Protein AF-A0AA35IEX8-F1 (afdb_monomer)

Solvent-accessible surface area (backbone atoms only — not comparable to full-atom values): 16992 Å² total; per-residue (Å²): 136,80,81,76,77,58,36,58,82,38,77,43,76,57,52,57,81,63,33,24,30,29,32,32,14,52,15,16,41,59,94,74,60,67,64,60,53,51,48,59,30,48,81,67,50,29,41,69,48,80,34,73,24,38,76,29,67,49,85,67,21,5,34,57,68,69,48,23,44,48,44,51,51,50,45,40,70,36,86,79,40,55,31,38,38,26,34,38,40,63,56,54,33,68,77,39,56,93,74,55,63,42,66,60,42,48,78,35,61,45,41,42,29,21,40,50,39,38,26,35,51,46,27,24,42,23,26,67,26,8,37,52,48,32,42,20,73,21,45,50,72,28,73,71,51,67,54,63,85,59,59,62,63,52,51,52,33,50,47,48,56,72,60,54,69,55,60,79,86,79,67,55,83,96,57,70,82,45,65,69,62,88,73,83,58,87,75,87,85,80,82,69,33,66,69,49,54,65,72,18,61,94,47,79,30,30,79,53,58,40,58,62,72,80,74,78,79,65,89,70,75,83,78,77,81,88,72,85,87,78,84,87,82,76,92,78,88,84,89,85,82,84,89,88,89,78,90,83,78,92,87,78,91,87,87,83,66,52,45,74,77,68,61,58,82,56,78,64,51,48,80,94,78,80,94,72,83,89,70,84,79,83

Structure (mmCIF, N/CA/C/O backbone):
data_AF-A0AA35IEX8-F1
#
_entry.id   AF-A0AA35IEX8-F1
#
loop_
_atom_site.group_PDB
_atom_site.id
_atom_site.type_symbol
_atom_site.label_atom_id
_atom_site.label_alt_id
_atom_site.label_comp_id
_atom_site.label_asym_id
_atom_site.label_entity_id
_atom_site.label_seq_id
_atom_site.pdbx_PDB_ins_code
_atom_site.Cartn_x
_atom_site.Cartn_y
_atom_site.Cartn_z
_atom_site.occupancy
_atom_site.B_iso_or_equiv
_atom_site.auth_seq_id
_atom_site.auth_comp_id
_atom_site.auth_asym_id
_atom_site.auth_atom_id
_atom_site.pdbx_PDB_model_num
ATOM 1 N N . MET A 1 1 ? -36.229 7.802 -2.967 1.00 33.97 1 MET A N 1
ATOM 2 C CA . MET A 1 1 ? -35.263 8.181 -1.917 1.00 33.97 1 MET A CA 1
ATOM 3 C C . MET A 1 1 ? -34.461 6.931 -1.628 1.00 33.97 1 MET A C 1
ATOM 5 O O . MET A 1 1 ? -34.964 6.059 -0.938 1.00 33.97 1 MET A O 1
ATOM 9 N N . ASN A 1 2 ? -33.298 6.780 -2.259 1.00 29.80 2 ASN A N 1
ATOM 10 C CA . ASN A 1 2 ? -32.431 5.642 -1.978 1.00 29.80 2 ASN A CA 1
ATOM 11 C C . ASN A 1 2 ? -31.579 6.036 -0.777 1.00 29.80 2 ASN A C 1
ATOM 13 O O . ASN A 1 2 ? -30.820 7.001 -0.857 1.00 29.80 2 ASN A O 1
ATOM 17 N N . CYS A 1 3 ? -31.765 5.343 0.343 1.00 32.34 3 CYS A N 1
ATOM 18 C CA . CYS A 1 3 ? -30.817 5.375 1.443 1.00 32.34 3 CYS A CA 1
ATOM 19 C C . CYS A 1 3 ? -29.487 4.876 0.879 1.00 32.34 3 CYS A C 1
ATOM 21 O O . CYS A 1 3 ? -29.357 3.694 0.574 1.00 32.34 3 CYS A O 1
ATOM 23 N N . VAL A 1 4 ? -28.547 5.792 0.644 1.00 43.97 4 VAL A N 1
ATOM 24 C CA . VAL A 1 4 ? -27.166 5.431 0.329 1.00 43.97 4 VAL A CA 1
ATOM 25 C C . VAL A 1 4 ? -26.652 4.720 1.570 1.00 43.97 4 VAL A C 1
ATOM 27 O O . VAL A 1 4 ? -26.551 5.324 2.638 1.00 43.97 4 VAL A O 1
ATOM 30 N N . GLU A 1 5 ? -26.458 3.414 1.446 1.00 44.53 5 GLU A N 1
ATOM 31 C CA . GLU A 1 5 ? -25.900 2.572 2.490 1.00 44.53 5 GLU A CA 1
ATOM 32 C C . GLU A 1 5 ? -24.549 3.173 2.888 1.00 44.53 5 GLU A C 1
ATOM 34 O O . GLU A 1 5 ? -23.647 3.335 2.063 1.00 44.53 5 GLU A O 1
ATOM 39 N N . THR A 1 6 ? -24.440 3.637 4.132 1.00 53.31 6 THR A N 1
ATOM 40 C CA . THR A 1 6 ? -23.197 4.215 4.628 1.00 53.31 6 THR A CA 1
ATOM 41 C C . THR A 1 6 ? -22.161 3.100 4.668 1.00 53.31 6 THR A C 1
ATOM 43 O O . THR A 1 6 ? -22.339 2.118 5.389 1.00 53.31 6 THR A O 1
ATOM 46 N N . ALA A 1 7 ? -21.091 3.227 3.876 1.00 63.66 7 ALA A N 1
ATOM 47 C CA . ALA A 1 7 ? -20.010 2.247 3.886 1.00 63.66 7 ALA A CA 1
ATOM 48 C C . ALA A 1 7 ? -19.525 2.061 5.334 1.00 63.66 7 ALA A C 1
ATOM 50 O O . ALA A 1 7 ? -19.186 3.037 5.999 1.00 63.66 7 ALA A O 1
ATOM 51 N N . GLN A 1 8 ? -19.550 0.831 5.843 1.00 79.69 8 GLN A N 1
ATOM 52 C CA . GLN A 1 8 ? -19.007 0.502 7.160 1.00 79.69 8 GLN A CA 1
ATOM 53 C C . GLN A 1 8 ? -17.508 0.205 7.029 1.00 79.69 8 GLN A C 1
ATOM 55 O O . GLN A 1 8 ? -17.090 -0.314 5.990 1.00 79.69 8 GLN A O 1
ATOM 60 N N . PRO A 1 9 ? -16.686 0.506 8.053 1.00 88.56 9 PRO A N 1
ATOM 61 C CA . PRO A 1 9 ? -15.292 0.084 8.066 1.00 88.56 9 PRO A CA 1
ATOM 62 C C . PRO A 1 9 ? -15.166 -1.432 7.851 1.00 88.56 9 PRO A C 1
ATOM 64 O O . PRO A 1 9 ? -15.804 -2.217 8.551 1.00 88.56 9 PRO A O 1
ATOM 67 N N . SER A 1 10 ? -14.331 -1.837 6.898 1.00 91.69 10 SER A N 1
ATOM 68 C CA . SER A 1 10 ? -14.074 -3.232 6.542 1.00 91.69 10 SER A CA 1
ATOM 69 C C . SER A 1 10 ? -12.579 -3.511 6.624 1.00 91.69 10 SER A C 1
ATOM 71 O O . SER A 1 10 ? -11.782 -2.871 5.935 1.00 91.69 10 SER A O 1
ATOM 73 N N . LEU A 1 11 ? -12.190 -4.448 7.485 1.00 92.25 11 LEU A N 1
ATOM 74 C CA . LEU A 1 11 ? -10.815 -4.930 7.578 1.00 92.25 11 LEU A CA 1
ATOM 75 C C . LEU A 1 11 ? -10.636 -6.093 6.585 1.00 92.25 11 LEU A C 1
ATOM 77 O O . LEU A 1 11 ? -11.445 -7.024 6.619 1.00 92.25 11 LEU A O 1
ATOM 81 N N . PRO A 1 12 ? -9.612 -6.077 5.712 1.00 94.38 12 PRO A N 1
ATOM 82 C CA . PRO A 1 12 ? -9.354 -7.203 4.824 1.00 94.38 12 PRO A CA 1
ATOM 83 C C . PRO A 1 12 ? -8.956 -8.459 5.613 1.00 94.38 12 PRO A C 1
ATOM 85 O O . PRO A 1 12 ? -8.482 -8.379 6.748 1.00 94.38 12 PRO A O 1
ATOM 88 N N . ALA A 1 13 ? -9.141 -9.627 4.996 1.00 94.12 13 ALA A N 1
ATOM 89 C CA . ALA A 1 13 ? -8.745 -10.899 5.590 1.00 94.12 13 ALA A CA 1
ATOM 90 C C . ALA A 1 13 ? -7.226 -10.968 5.832 1.00 94.12 13 ALA A C 1
ATOM 92 O O . ALA A 1 13 ? -6.437 -10.371 5.096 1.00 94.12 13 ALA A O 1
ATOM 93 N N . ALA A 1 14 ? -6.829 -11.732 6.852 1.00 96.19 14 ALA A N 1
ATOM 94 C CA . ALA A 1 14 ? -5.425 -12.036 7.105 1.00 96.19 14 ALA A CA 1
ATOM 95 C C . ALA A 1 14 ? -4.810 -12.801 5.923 1.00 96.19 14 ALA A C 1
ATOM 97 O O . ALA A 1 14 ? -5.469 -13.642 5.305 1.00 96.19 14 ALA A O 1
ATOM 98 N N . LEU A 1 15 ? -3.542 -12.522 5.625 1.00 96.75 15 LEU A N 1
ATOM 99 C CA . LEU A 1 15 ? -2.860 -13.126 4.487 1.00 96.75 15 LEU A CA 1
ATOM 100 C C . LEU A 1 15 ? -2.650 -14.637 4.665 1.00 96.75 15 LEU A C 1
ATOM 102 O O . LEU A 1 15 ? -2.214 -15.077 5.732 1.00 96.75 15 LEU A O 1
ATOM 106 N N . PRO A 1 16 ? -2.887 -15.444 3.613 1.00 96.31 16 PRO A N 1
ATOM 107 C CA . PRO A 1 16 ? -2.500 -16.847 3.618 1.00 96.31 16 PRO A CA 1
ATOM 108 C C . PRO A 1 16 ? -0.972 -17.003 3.561 1.00 96.31 16 PRO A C 1
ATOM 110 O O . PRO A 1 16 ? -0.251 -16.139 3.062 1.00 96.31 16 PRO A O 1
ATOM 113 N N . ALA A 1 17 ? -0.466 -18.156 4.005 1.00 92.88 17 ALA A N 1
ATOM 114 C CA . ALA A 1 17 ? 0.974 -18.437 4.062 1.00 92.88 17 ALA A CA 1
ATOM 115 C C . ALA A 1 17 ? 1.695 -18.358 2.698 1.00 92.88 17 ALA A C 1
ATOM 117 O O . ALA A 1 17 ? 2.899 -18.146 2.660 1.00 92.88 17 ALA A O 1
ATOM 118 N N . ASN A 1 18 ? 0.969 -18.521 1.587 1.00 96.00 18 ASN A N 1
ATOM 119 C CA . ASN A 1 18 ? 1.477 -18.441 0.213 1.00 96.00 18 ASN A CA 1
ATOM 120 C C . ASN A 1 18 ? 0.891 -17.253 -0.577 1.00 96.00 18 ASN A C 1
ATOM 122 O O . ASN A 1 18 ? 0.734 -17.338 -1.806 1.00 96.00 18 ASN A O 1
ATOM 126 N N . ALA A 1 19 ? 0.548 -16.174 0.138 1.00 98.25 19 ALA A N 1
ATOM 127 C CA . ALA A 1 19 ? -0.055 -14.967 -0.412 1.00 98.25 19 ALA A CA 1
ATOM 128 C C . ALA A 1 19 ? 0.675 -14.443 -1.655 1.00 98.25 19 ALA A C 1
ATOM 130 O O . ALA A 1 19 ? 1.906 -14.473 -1.760 1.00 98.25 19 ALA A O 1
ATOM 131 N N . CYS A 1 20 ? -0.107 -13.946 -2.604 1.00 98.62 20 CYS A N 1
ATOM 132 C CA . CYS A 1 20 ? 0.357 -13.314 -3.820 1.00 98.62 20 CYS A CA 1
ATOM 133 C C . CYS A 1 20 ? 0.196 -11.795 -3.724 1.00 98.62 20 CYS A C 1
ATOM 135 O O . CYS A 1 20 ? -0.913 -11.272 -3.608 1.00 98.62 20 CYS A O 1
ATOM 137 N N . PHE A 1 21 ? 1.314 -11.081 -3.817 1.00 98.75 21 PHE A N 1
ATOM 138 C CA . PHE A 1 21 ? 1.349 -9.625 -3.758 1.00 98.75 21 PHE A CA 1
ATOM 139 C C . PHE A 1 21 ? 1.357 -9.011 -5.159 1.00 98.75 21 PHE A C 1
ATOM 141 O O . PHE A 1 21 ? 2.226 -9.311 -5.978 1.00 98.75 21 PHE A O 1
ATOM 148 N N . ALA A 1 22 ? 0.443 -8.087 -5.426 1.00 98.81 22 ALA A N 1
ATOM 149 C CA . ALA A 1 22 ? 0.548 -7.179 -6.557 1.00 98.81 22 ALA A CA 1
ATOM 150 C C . ALA A 1 22 ? 1.551 -6.067 -6.236 1.00 98.81 22 ALA A C 1
ATOM 152 O O . ALA A 1 22 ? 1.420 -5.382 -5.223 1.00 98.81 22 ALA A O 1
ATOM 153 N N . ILE A 1 23 ? 2.531 -5.863 -7.114 1.00 98.62 23 ILE A N 1
ATOM 154 C CA . ILE A 1 23 ? 3.464 -4.738 -7.046 1.00 98.62 23 ILE A CA 1
ATOM 155 C C . ILE A 1 23 ? 3.000 -3.678 -8.031 1.00 98.62 23 ILE A C 1
ATOM 157 O O . ILE A 1 23 ? 3.116 -3.861 -9.244 1.00 98.62 23 ILE A O 1
ATOM 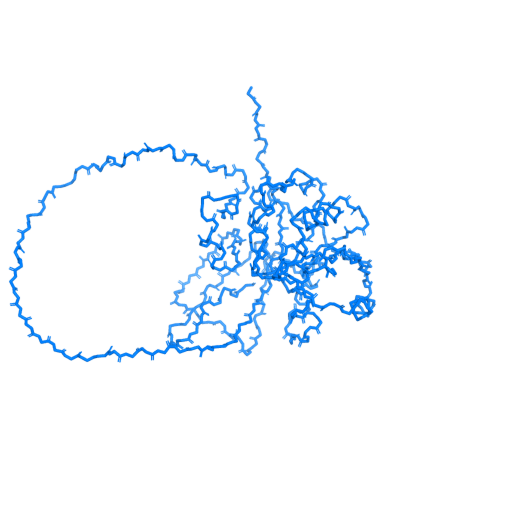161 N N . VAL A 1 24 ? 2.495 -2.571 -7.494 1.00 98.62 24 VAL A N 1
ATOM 162 C CA . VAL A 1 24 ? 1.944 -1.446 -8.261 1.00 98.62 24 VAL A CA 1
ATOM 163 C C . VAL A 1 24 ? 2.728 -0.169 -7.982 1.00 98.62 24 VAL A C 1
ATOM 165 O O . VAL A 1 24 ? 3.363 -0.026 -6.936 1.00 98.62 24 VAL A O 1
ATOM 168 N N . ALA A 1 25 ? 2.676 0.798 -8.894 1.00 98.12 25 ALA A N 1
ATOM 169 C CA . ALA A 1 25 ? 3.349 2.084 -8.726 1.00 98.12 25 ALA A CA 1
ATOM 170 C C . ALA A 1 25 ? 2.388 3.251 -8.987 1.00 98.12 25 ALA A C 1
ATOM 172 O O . ALA A 1 25 ? 2.463 3.908 -10.021 1.00 98.12 25 ALA A O 1
ATOM 173 N N . PRO A 1 26 ? 1.482 3.564 -8.049 1.00 97.81 26 PRO A N 1
ATOM 174 C CA . PRO A 1 26 ? 0.478 4.598 -8.268 1.00 97.81 26 PRO A CA 1
ATOM 175 C C . PRO A 1 26 ? 1.040 6.022 -8.160 1.00 97.81 26 PRO A C 1
ATOM 177 O O . PRO A 1 26 ? 0.310 6.976 -8.400 1.00 97.81 26 PRO A O 1
ATOM 180 N N . ALA A 1 27 ? 2.316 6.187 -7.809 1.00 97.19 27 ALA A N 1
ATOM 181 C CA . ALA A 1 27 ? 2.972 7.476 -7.627 1.00 97.19 27 ALA A CA 1
ATOM 182 C C . ALA A 1 27 ? 4.220 7.591 -8.519 1.00 97.19 27 ALA A C 1
ATOM 184 O O . ALA A 1 27 ? 4.118 7.661 -9.747 1.00 97.19 27 ALA A O 1
ATOM 185 N N . GLY A 1 28 ? 5.409 7.640 -7.910 1.00 95.06 28 GLY A N 1
ATOM 186 C CA . GLY A 1 28 ? 6.644 7.931 -8.622 1.00 95.06 28 GLY A CA 1
ATOM 187 C C . GLY A 1 28 ? 7.370 6.703 -9.178 1.00 95.06 28 GLY A C 1
ATOM 188 O O . GLY A 1 28 ? 7.343 5.630 -8.580 1.00 95.06 28 GLY A O 1
ATOM 189 N N . ALA A 1 29 ? 8.100 6.898 -10.278 1.00 94.88 29 ALA A N 1
ATOM 190 C CA . ALA A 1 29 ? 8.891 5.852 -10.934 1.00 94.88 29 ALA A CA 1
ATOM 191 C C . ALA A 1 29 ? 10.150 5.481 -10.153 1.00 94.88 29 ALA A C 1
ATOM 193 O O . ALA A 1 29 ? 10.847 6.353 -9.629 1.00 94.88 29 ALA A O 1
ATOM 194 N N . ALA A 1 30 ? 10.515 4.204 -10.158 1.00 92.25 30 ALA A N 1
ATOM 195 C CA . ALA A 1 30 ? 11.789 3.770 -9.620 1.00 92.25 30 ALA A CA 1
ATOM 196 C C . ALA A 1 30 ? 12.339 2.573 -10.393 1.00 92.25 30 ALA A C 1
ATOM 198 O O . ALA A 1 30 ? 11.588 1.802 -10.979 1.00 92.25 30 ALA A O 1
ATOM 199 N N . ARG A 1 31 ? 13.666 2.412 -10.388 1.00 90.19 31 ARG A N 1
ATOM 200 C CA . ARG A 1 31 ? 14.296 1.248 -11.008 1.00 90.19 31 ARG A CA 1
ATOM 201 C C . ARG A 1 31 ? 14.024 0.015 -10.151 1.00 90.19 31 ARG A C 1
ATOM 203 O O . ARG A 1 31 ? 14.356 0.015 -8.968 1.00 90.19 31 ARG A O 1
ATOM 210 N N . LEU A 1 32 ? 13.473 -1.021 -10.771 1.00 91.06 32 LEU A N 1
ATOM 211 C CA . LEU A 1 32 ? 13.278 -2.332 -10.166 1.00 91.06 32 LEU A CA 1
ATOM 212 C C . LEU A 1 32 ? 14.127 -3.379 -10.879 1.00 91.06 32 LEU A C 1
ATOM 214 O O . LEU A 1 32 ? 14.202 -3.420 -12.105 1.00 91.06 32 LEU A O 1
ATOM 218 N N . ASP A 1 33 ? 14.744 -4.238 -10.080 1.00 94.19 33 ASP A N 1
ATOM 219 C CA . ASP A 1 33 ? 15.309 -5.506 -10.522 1.00 94.19 33 ASP A CA 1
ATOM 220 C C . ASP A 1 33 ? 14.261 -6.585 -10.234 1.00 94.19 33 ASP A C 1
ATOM 222 O O . ASP A 1 33 ? 14.047 -6.972 -9.084 1.00 94.19 33 ASP A O 1
ATOM 226 N N . THR A 1 34 ? 13.558 -7.024 -11.275 1.00 95.25 34 THR A N 1
ATOM 227 C CA . THR A 1 34 ? 12.418 -7.945 -11.149 1.00 95.25 34 THR A CA 1
ATOM 228 C C . THR A 1 34 ? 12.826 -9.311 -10.600 1.00 95.25 34 THR A C 1
ATOM 230 O O . THR A 1 34 ? 12.020 -9.961 -9.930 1.00 95.25 34 THR A O 1
ATOM 233 N N . HIS A 1 35 ? 14.078 -9.728 -10.819 1.00 95.31 35 HIS A N 1
ATOM 234 C CA . HIS A 1 35 ? 14.613 -10.955 -10.244 1.00 95.31 35 HIS A CA 1
ATOM 235 C C . HIS A 1 35 ? 14.760 -10.806 -8.729 1.00 95.31 35 HIS A C 1
ATOM 237 O O . HIS A 1 35 ? 14.280 -11.653 -7.981 1.00 95.31 35 HIS A O 1
ATOM 243 N N . LYS A 1 36 ? 15.356 -9.702 -8.256 1.00 95.00 36 LYS A N 1
ATOM 244 C CA . LYS A 1 36 ? 15.473 -9.431 -6.810 1.00 95.00 36 LYS A CA 1
ATOM 245 C C . LYS A 1 36 ? 14.119 -9.303 -6.126 1.00 95.00 36 LYS A C 1
ATOM 247 O O . LYS A 1 36 ? 13.961 -9.812 -5.023 1.00 95.00 36 LYS A O 1
ATOM 252 N N . VAL A 1 37 ? 13.153 -8.654 -6.780 1.00 96.38 37 VAL A N 1
ATOM 253 C CA . VAL A 1 37 ? 11.773 -8.573 -6.279 1.00 96.38 37 VAL A CA 1
ATOM 254 C C . VAL A 1 37 ? 11.215 -9.981 -6.094 1.00 96.38 37 VAL A C 1
ATOM 256 O O . VAL A 1 37 ? 10.817 -10.337 -4.992 1.00 96.38 37 VAL A O 1
ATOM 259 N N . SER A 1 38 ? 11.243 -10.797 -7.151 1.00 96.56 38 SER A N 1
ATOM 260 C CA . SER A 1 38 ? 10.688 -12.154 -7.117 1.00 96.56 38 SER A CA 1
ATOM 261 C C . SER A 1 38 ? 11.361 -13.016 -6.047 1.00 96.56 38 SER A C 1
ATOM 263 O O . SER A 1 38 ? 10.672 -13.679 -5.275 1.00 96.56 38 SER A O 1
ATOM 265 N N . GLN A 1 39 ? 12.693 -12.954 -5.950 1.00 96.75 39 GLN A N 1
ATOM 266 C CA . GLN A 1 39 ? 13.455 -13.700 -4.951 1.00 96.75 39 GLN A CA 1
ATOM 267 C C . GLN A 1 39 ? 13.079 -13.292 -3.522 1.00 96.75 39 GLN A C 1
ATOM 269 O O . GLN A 1 39 ? 12.850 -14.160 -2.689 1.00 96.75 39 GLN A O 1
ATOM 274 N N . TRP A 1 40 ? 12.928 -11.990 -3.247 1.00 95.31 40 TRP A N 1
ATOM 275 C CA . TRP A 1 40 ? 12.575 -11.493 -1.913 1.00 95.31 40 TRP A CA 1
ATOM 276 C C . TRP A 1 40 ? 11.252 -12.078 -1.394 1.00 95.31 40 TRP A C 1
ATOM 278 O O . TRP A 1 40 ? 11.161 -12.425 -0.213 1.00 95.31 40 TRP A O 1
ATOM 288 N N . PHE A 1 41 ? 10.247 -12.210 -2.270 1.00 97.19 41 PHE A N 1
ATOM 289 C CA . PHE A 1 41 ? 8.963 -12.832 -1.928 1.00 97.19 41 PHE A CA 1
ATOM 290 C C . PHE A 1 41 ? 9.093 -14.348 -1.755 1.00 97.19 41 PHE A C 1
ATOM 292 O O . PHE A 1 41 ? 8.587 -14.883 -0.770 1.00 97.19 41 PHE A O 1
ATOM 299 N N . VAL A 1 42 ? 9.812 -15.025 -2.659 1.00 97.56 42 VAL A N 1
ATOM 300 C CA . VAL A 1 42 ? 10.041 -16.479 -2.589 1.00 97.56 42 VAL A CA 1
ATOM 301 C C . VAL A 1 42 ? 10.753 -16.874 -1.296 1.00 97.56 42 VAL A C 1
ATOM 303 O O . VAL A 1 42 ? 10.320 -17.815 -0.634 1.00 97.56 42 VAL A O 1
ATOM 306 N N . ASP A 1 43 ? 11.773 -16.118 -0.882 1.00 95.75 43 ASP A N 1
ATOM 307 C CA . ASP A 1 43 ? 12.526 -16.351 0.361 1.00 95.75 43 ASP A CA 1
ATOM 308 C C . ASP A 1 43 ? 11.643 -16.287 1.620 1.00 95.75 43 ASP A C 1
ATOM 310 O O . ASP A 1 43 ? 12.021 -16.782 2.680 1.00 95.75 43 ASP A O 1
ATOM 314 N N . ARG A 1 44 ? 10.454 -15.685 1.506 1.00 94.69 44 ARG A N 1
ATOM 315 C CA . ARG A 1 44 ? 9.466 -15.522 2.582 1.00 94.69 44 ARG A CA 1
ATOM 316 C C . ARG A 1 44 ? 8.233 -16.409 2.410 1.00 94.69 44 ARG A C 1
ATOM 318 O O . ARG A 1 44 ? 7.288 -16.276 3.178 1.00 94.69 44 ARG A O 1
ATOM 325 N N . GLY A 1 45 ? 8.228 -17.303 1.420 1.00 97.19 45 GLY A N 1
ATOM 326 C CA . GLY A 1 45 ? 7.098 -18.192 1.128 1.00 97.19 45 GLY A CA 1
ATOM 327 C C . GLY A 1 45 ? 5.956 -17.540 0.342 1.00 97.19 45 GLY A C 1
ATOM 328 O O . GLY A 1 45 ? 4.927 -18.174 0.122 1.00 97.19 45 GLY A O 1
ATOM 329 N N . TYR A 1 46 ? 6.136 -16.306 -0.128 1.00 98.00 46 TYR A N 1
ATOM 330 C CA . TYR A 1 46 ? 5.133 -15.555 -0.875 1.00 98.00 46 TYR A CA 1
ATOM 331 C C . TYR A 1 46 ? 5.385 -15.588 -2.383 1.00 98.00 46 TYR A C 1
ATOM 333 O O . TYR A 1 46 ? 6.449 -15.962 -2.876 1.00 98.00 46 TYR A O 1
ATOM 341 N N . ARG A 1 47 ? 4.382 -15.141 -3.137 1.00 98.25 47 ARG A N 1
ATOM 342 C CA . ARG A 1 47 ? 4.476 -14.883 -4.577 1.00 98.25 47 ARG A CA 1
ATOM 343 C C . ARG A 1 47 ? 4.266 -13.401 -4.837 1.00 98.25 47 ARG A C 1
ATOM 345 O O . ARG A 1 47 ? 3.666 -12.699 -4.027 1.00 98.25 47 ARG A O 1
ATOM 352 N N . CYS A 1 48 ? 4.703 -12.927 -5.995 1.00 98.25 48 CYS A N 1
ATOM 353 C CA . CYS A 1 48 ? 4.372 -11.582 -6.436 1.00 98.25 48 CYS A CA 1
ATOM 354 C C . CYS A 1 48 ? 4.043 -11.524 -7.923 1.00 98.25 48 CYS A C 1
ATOM 356 O O . CYS A 1 48 ? 4.566 -12.302 -8.724 1.00 98.25 48 CYS A O 1
ATOM 358 N N . ARG A 1 49 ? 3.229 -10.538 -8.293 1.00 98.69 49 ARG A N 1
ATOM 359 C CA . ARG A 1 49 ? 3.002 -10.116 -9.670 1.00 98.69 49 ARG A CA 1
ATOM 360 C C . ARG A 1 49 ? 3.358 -8.647 -9.810 1.00 98.69 49 ARG A C 1
ATOM 362 O O . ARG A 1 49 ? 2.802 -7.805 -9.113 1.00 98.69 49 ARG A O 1
ATOM 369 N N . ILE A 1 50 ? 4.269 -8.343 -10.727 1.00 98.50 50 ILE A N 1
ATOM 370 C CA . ILE A 1 50 ? 4.686 -6.971 -11.014 1.00 98.50 50 ILE A CA 1
ATOM 371 C C . ILE A 1 50 ? 3.804 -6.422 -12.130 1.00 98.50 50 ILE A C 1
ATOM 373 O O . ILE A 1 50 ? 3.754 -7.005 -13.212 1.00 98.50 50 ILE A O 1
ATOM 377 N N . TYR A 1 51 ? 3.106 -5.325 -11.853 1.00 98.31 51 TYR A N 1
ATOM 378 C CA . TYR A 1 51 ? 2.217 -4.688 -12.818 1.00 98.31 51 TYR A CA 1
ATOM 379 C C . TYR A 1 51 ? 2.983 -3.732 -13.751 1.00 98.31 51 TYR A C 1
ATOM 381 O O . TYR A 1 51 ? 4.033 -3.209 -13.358 1.00 98.31 51 TYR A O 1
ATOM 389 N N . PRO A 1 52 ? 2.504 -3.504 -14.991 1.00 97.19 52 PRO A N 1
ATOM 390 C CA . PRO A 1 52 ? 3.260 -2.785 -16.018 1.00 97.19 52 PRO A CA 1
ATOM 391 C C . PRO A 1 52 ? 3.758 -1.395 -15.608 1.00 97.19 52 PRO A C 1
ATOM 393 O O . PRO A 1 52 ? 4.906 -1.054 -15.896 1.00 97.19 52 PRO A O 1
ATOM 396 N N . GLY A 1 53 ? 2.943 -0.597 -14.916 1.00 95.75 53 GLY A N 1
ATOM 397 C CA . GLY A 1 53 ? 3.301 0.748 -14.463 1.00 95.75 53 GLY A CA 1
ATOM 398 C C . GLY A 1 53 ? 4.485 0.761 -13.496 1.00 95.75 53 GLY A C 1
ATOM 399 O O . GLY A 1 53 ? 5.290 1.690 -13.526 1.00 95.75 53 GLY A O 1
ATOM 400 N N . ALA A 1 54 ? 4.693 -0.309 -12.718 1.00 96.88 54 ALA A N 1
ATOM 401 C CA . ALA A 1 54 ? 5.858 -0.438 -11.837 1.00 96.88 54 ALA A CA 1
ATOM 402 C C . ALA A 1 54 ? 7.200 -0.505 -12.589 1.00 96.88 54 ALA A C 1
ATOM 404 O O . ALA A 1 54 ? 8.251 -0.290 -11.989 1.00 96.88 54 ALA A O 1
ATOM 405 N N . LEU A 1 55 ? 7.179 -0.767 -13.899 1.00 96.81 55 LEU A N 1
ATOM 406 C CA . LEU A 1 55 ? 8.364 -0.813 -14.759 1.00 96.81 55 LEU A CA 1
ATOM 407 C C . LEU A 1 55 ? 8.484 0.408 -15.684 1.00 96.81 55 LEU A C 1
ATOM 409 O O . LEU A 1 55 ? 9.434 0.496 -16.463 1.00 96.81 55 LEU A O 1
ATOM 413 N N . GLN A 1 56 ? 7.540 1.350 -15.615 1.00 96.38 56 GLN A N 1
ATOM 414 C CA . GLN A 1 56 ? 7.507 2.536 -16.468 1.00 96.38 56 GLN A CA 1
ATOM 415 C C . GLN A 1 56 ? 8.069 3.778 -15.771 1.00 96.38 56 GLN A C 1
ATOM 417 O O . GLN A 1 56 ? 8.124 3.887 -14.545 1.00 96.38 56 GLN A O 1
ATOM 422 N N . ALA A 1 57 ? 8.455 4.760 -16.585 1.00 96.06 57 ALA A N 1
ATOM 423 C CA . ALA A 1 57 ? 8.838 6.086 -16.126 1.00 96.06 57 ALA A CA 1
ATOM 424 C C . ALA A 1 57 ? 8.380 7.156 -17.125 1.00 96.06 57 ALA A C 1
ATOM 426 O O . ALA A 1 57 ? 8.660 7.067 -18.318 1.00 96.06 57 ALA A O 1
ATOM 427 N N . GLN A 1 58 ? 7.711 8.192 -16.620 1.00 94.44 58 GLN A N 1
ATOM 428 C CA . GLN A 1 58 ? 7.332 9.394 -17.355 1.00 94.44 58 GLN A CA 1
ATOM 429 C C . GLN A 1 58 ? 7.627 10.616 -16.477 1.00 94.44 58 GLN A C 1
ATOM 431 O O . GLN A 1 58 ? 6.826 11.024 -15.634 1.00 94.44 58 GLN A O 1
ATOM 436 N N . GLY A 1 59 ? 8.825 11.182 -16.637 1.00 94.31 59 GLY A N 1
ATOM 437 C CA . GLY A 1 59 ? 9.341 12.177 -15.699 1.00 94.31 59 GLY A CA 1
ATOM 438 C C . GLY A 1 59 ? 9.475 11.573 -14.299 1.00 94.31 59 GLY A C 1
ATOM 439 O O . GLY A 1 59 ? 10.129 10.547 -14.127 1.00 94.31 59 GLY A O 1
ATOM 440 N N . TYR A 1 60 ? 8.842 12.190 -13.300 1.00 93.19 60 TYR A N 1
ATOM 441 C CA . TYR A 1 60 ? 8.825 11.659 -11.934 1.00 93.19 60 TYR A CA 1
ATOM 442 C C . TYR A 1 60 ? 7.747 10.582 -11.701 1.00 93.19 60 TYR A C 1
ATOM 444 O O . TYR A 1 60 ? 7.813 9.904 -10.676 1.00 93.19 60 TYR A O 1
ATOM 452 N N . LEU A 1 61 ? 6.781 10.405 -12.616 1.00 97.12 61 LEU A N 1
ATOM 453 C CA . LEU A 1 61 ? 5.660 9.457 -12.501 1.00 97.12 61 LEU A CA 1
ATOM 454 C C . LEU A 1 61 ? 6.036 8.060 -13.000 1.00 97.12 61 LEU A C 1
ATOM 456 O O . LEU A 1 61 ? 6.782 7.933 -13.971 1.00 97.12 61 LEU A O 1
ATOM 460 N N . ALA A 1 62 ? 5.461 7.019 -12.395 1.00 96.19 62 ALA A N 1
ATOM 461 C CA . ALA A 1 62 ? 5.581 5.624 -12.838 1.00 96.19 62 ALA A CA 1
ATOM 462 C C . ALA A 1 62 ? 4.670 5.309 -14.042 1.00 96.19 62 ALA A C 1
ATOM 464 O O . ALA A 1 62 ? 3.808 4.435 -13.996 1.00 96.19 62 ALA A O 1
ATOM 465 N N . GLY A 1 63 ? 4.829 6.090 -15.111 1.00 96.38 63 GLY A N 1
ATOM 466 C CA . GLY A 1 63 ? 4.004 6.016 -16.313 1.00 96.38 63 GLY A CA 1
ATOM 467 C C . GLY A 1 63 ? 2.728 6.874 -16.264 1.00 96.38 63 GLY A C 1
ATOM 468 O O . GLY A 1 63 ? 2.487 7.605 -15.291 1.00 96.38 63 GLY A O 1
ATOM 469 N N . PRO A 1 64 ? 1.918 6.818 -17.337 1.00 97.56 64 PRO A N 1
ATOM 470 C CA . PRO A 1 64 ? 0.702 7.611 -17.475 1.00 97.56 64 PRO A CA 1
ATOM 471 C C . PRO A 1 64 ? -0.337 7.297 -16.395 1.00 97.56 64 PRO A C 1
ATOM 473 O O . PRO A 1 64 ? -0.426 6.171 -15.908 1.00 97.56 64 PRO A O 1
ATOM 476 N N . ASP A 1 65 ? -1.182 8.279 -16.075 1.00 98.12 65 ASP A N 1
ATOM 477 C CA . ASP A 1 65 ? -2.262 8.155 -15.083 1.00 98.12 65 ASP A CA 1
ATOM 478 C C . ASP A 1 65 ? -3.171 6.953 -15.384 1.00 98.12 65 ASP A C 1
ATOM 480 O O . ASP A 1 65 ? -3.474 6.183 -14.478 1.00 98.12 65 ASP A O 1
ATOM 484 N N . GLN A 1 66 ? -3.506 6.734 -16.663 1.00 98.12 66 GLN A N 1
ATOM 485 C CA . GLN A 1 66 ? -4.335 5.607 -17.098 1.00 98.12 66 GLN A CA 1
ATOM 486 C C . GLN A 1 66 ? -3.711 4.248 -16.764 1.00 98.12 66 GLN A C 1
ATOM 488 O O . GLN A 1 66 ? -4.416 3.359 -16.304 1.00 98.12 66 GLN A O 1
ATOM 493 N N . GLN A 1 67 ? -2.400 4.081 -16.967 1.00 98.50 67 GLN A N 1
ATOM 494 C CA . GLN A 1 67 ? -1.728 2.816 -16.659 1.00 98.50 67 GLN A CA 1
ATOM 495 C C . GLN A 1 67 ? -1.686 2.578 -15.150 1.00 98.50 67 GLN A C 1
ATOM 497 O O . GLN A 1 67 ? -2.000 1.489 -14.689 1.00 98.50 67 GLN A O 1
ATOM 502 N N . ARG A 1 68 ? -1.327 3.605 -14.370 1.00 98.50 68 ARG A N 1
ATOM 503 C CA . ARG A 1 68 ? -1.253 3.508 -12.904 1.00 98.50 68 ARG A CA 1
ATOM 504 C C . ARG A 1 68 ? -2.616 3.212 -12.277 1.00 98.50 68 ARG A C 1
ATOM 506 O O . ARG A 1 68 ? -2.687 2.474 -11.298 1.00 98.50 68 ARG A O 1
ATOM 513 N N . LEU A 1 69 ? -3.681 3.786 -12.837 1.00 98.69 69 LEU A N 1
ATOM 514 C CA . LEU A 1 69 ? -5.057 3.504 -12.446 1.00 98.69 69 LEU A CA 1
ATOM 515 C C . LEU A 1 69 ? -5.462 2.072 -12.812 1.00 98.69 69 LEU A C 1
ATOM 517 O O . LEU A 1 69 ? -5.966 1.356 -11.951 1.00 98.69 69 LEU A O 1
ATOM 521 N N . GLN A 1 70 ? -5.192 1.650 -14.052 1.00 98.81 70 GLN A N 1
ATOM 522 C CA . GLN A 1 70 ? -5.499 0.299 -14.519 1.00 98.81 70 GLN A CA 1
ATOM 523 C C . GLN A 1 70 ? -4.802 -0.757 -13.658 1.00 98.81 70 GLN A C 1
ATOM 525 O O . GLN A 1 70 ? -5.446 -1.699 -13.218 1.00 98.81 70 GLN A O 1
ATOM 530 N N . ASP A 1 71 ? -3.522 -0.560 -13.335 1.00 98.75 71 ASP A N 1
ATOM 531 C CA . ASP A 1 71 ? -2.766 -1.466 -12.467 1.00 98.75 71 ASP A CA 1
ATOM 532 C C . ASP A 1 71 ? -3.414 -1.620 -11.083 1.00 98.75 71 ASP A C 1
ATOM 534 O O . ASP A 1 71 ? -3.457 -2.722 -10.538 1.00 98.75 71 ASP A O 1
ATOM 538 N N . LEU A 1 72 ? -3.917 -0.523 -10.500 1.00 98.75 72 LEU A N 1
ATOM 539 C CA . LEU A 1 72 ? -4.643 -0.573 -9.230 1.00 98.75 72 LEU A CA 1
ATOM 540 C C . LEU A 1 72 ? -5.959 -1.341 -9.375 1.00 98.75 72 LEU A C 1
ATOM 542 O O . LEU A 1 72 ? -6.238 -2.215 -8.557 1.00 98.75 72 LEU A O 1
ATOM 546 N N . HIS A 1 73 ? -6.762 -1.025 -10.393 1.00 98.88 73 HIS A N 1
ATOM 547 C CA . HIS A 1 73 ? -8.048 -1.686 -10.630 1.00 98.88 73 HIS A CA 1
ATOM 548 C C . HIS A 1 73 ? -7.882 -3.177 -10.892 1.00 98.88 73 HIS A C 1
ATOM 550 O O . HIS A 1 73 ? -8.554 -3.971 -10.241 1.00 98.88 73 HIS A O 1
ATOM 556 N N . ASP A 1 74 ? -6.941 -3.564 -11.748 1.00 98.88 74 ASP A N 1
ATOM 557 C CA . ASP A 1 74 ? -6.643 -4.964 -12.044 1.00 98.88 74 ASP A CA 1
ATOM 558 C C . ASP A 1 74 ? -6.162 -5.705 -10.791 1.00 98.88 74 ASP A C 1
ATOM 560 O O . ASP A 1 74 ? -6.599 -6.824 -10.523 1.00 98.88 74 ASP A O 1
ATOM 564 N N . ALA A 1 75 ? -5.314 -5.075 -9.970 1.00 98.81 75 ALA A N 1
ATOM 565 C CA . ALA A 1 75 ? -4.842 -5.674 -8.725 1.00 98.81 75 ALA A CA 1
ATOM 566 C C . ALA A 1 75 ? -5.969 -5.884 -7.698 1.00 98.81 75 ALA A C 1
ATOM 568 O O . ALA A 1 75 ? -5.983 -6.906 -7.004 1.00 98.81 75 ALA A O 1
ATOM 569 N N . PHE A 1 76 ? -6.925 -4.955 -7.599 1.00 98.75 76 PHE A N 1
ATOM 570 C CA . PHE A 1 76 ? -8.118 -5.143 -6.771 1.00 98.75 76 PHE A CA 1
ATOM 571 C C . PHE A 1 76 ? -9.050 -6.211 -7.358 1.00 98.75 76 PHE A C 1
ATOM 573 O O . PHE A 1 76 ? -9.477 -7.093 -6.618 1.00 98.75 76 PHE A O 1
ATOM 580 N N . ALA A 1 77 ? -9.306 -6.186 -8.665 1.00 98.69 77 ALA A N 1
ATOM 581 C CA . ALA A 1 77 ? -10.230 -7.094 -9.343 1.00 98.69 77 ALA A CA 1
ATOM 582 C C . ALA A 1 77 ? -9.742 -8.551 -9.402 1.00 98.69 77 ALA A C 1
ATOM 584 O O . ALA A 1 77 ? -10.560 -9.465 -9.467 1.00 98.69 77 ALA A O 1
ATOM 585 N N . ASP A 1 78 ? -8.427 -8.788 -9.401 1.00 98.62 78 ASP A N 1
ATOM 586 C CA . ASP A 1 78 ? -7.881 -10.136 -9.536 1.00 98.62 78 ASP A CA 1
ATOM 587 C C . ASP A 1 78 ? -8.012 -10.944 -8.226 1.00 98.62 78 ASP A C 1
ATOM 589 O O . ASP A 1 78 ? -7.352 -10.612 -7.232 1.00 98.62 78 ASP A O 1
ATOM 593 N N . PRO A 1 79 ? -8.797 -12.041 -8.202 1.00 98.00 79 PRO A N 1
ATOM 594 C CA . PRO A 1 79 ? -8.941 -12.891 -7.020 1.00 98.00 79 PRO A CA 1
ATOM 595 C C . PRO A 1 79 ? -7.667 -13.675 -6.671 1.00 98.00 79 PRO A C 1
ATOM 597 O O . PRO A 1 79 ? -7.578 -14.228 -5.581 1.00 98.00 79 PRO A O 1
ATOM 600 N N . ALA A 1 80 ? -6.676 -13.741 -7.567 1.00 98.31 80 ALA A N 1
ATOM 601 C CA . ALA A 1 80 ? -5.379 -14.355 -7.294 1.00 98.31 80 ALA A CA 1
ATOM 602 C C . ALA A 1 80 ? -4.401 -13.418 -6.563 1.00 98.31 80 ALA A C 1
ATOM 604 O O . ALA A 1 80 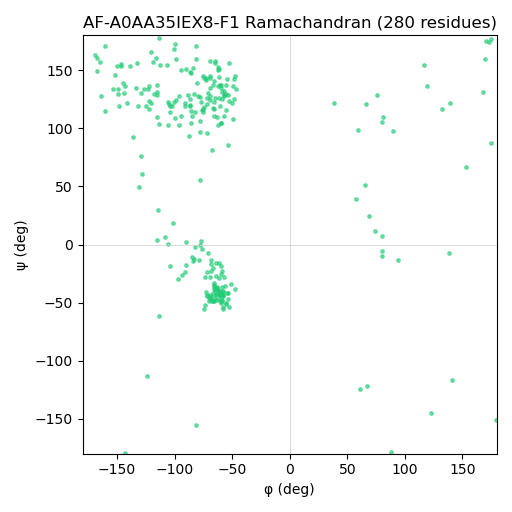? -3.271 -13.831 -6.303 1.00 98.31 80 ALA A O 1
ATOM 605 N N . ILE A 1 81 ? -4.790 -12.166 -6.290 1.00 98.75 81 ILE A N 1
ATOM 606 C CA . ILE A 1 81 ? -4.002 -11.187 -5.534 1.00 98.75 81 ILE A CA 1
ATOM 607 C C . ILE A 1 81 ? -4.578 -11.045 -4.129 1.00 98.75 81 ILE A C 1
ATOM 609 O O . ILE A 1 81 ? -5.715 -10.596 -3.965 1.00 98.75 81 ILE A O 1
ATOM 613 N N . ASP A 1 82 ? -3.745 -11.334 -3.134 1.00 98.69 82 ASP A N 1
ATOM 614 C CA . ASP A 1 82 ? -4.092 -11.279 -1.714 1.00 98.69 82 ASP A CA 1
ATOM 615 C C . ASP A 1 82 ? -3.738 -9.928 -1.076 1.00 98.69 82 ASP A C 1
ATOM 617 O O . ASP A 1 82 ? -4.368 -9.532 -0.104 1.00 98.69 82 ASP A O 1
ATOM 621 N N . ALA A 1 83 ? -2.751 -9.202 -1.618 1.00 98.62 83 ALA A N 1
ATOM 622 C CA . ALA A 1 83 ? -2.342 -7.873 -1.152 1.00 98.62 83 ALA A CA 1
ATOM 623 C C . ALA A 1 83 ? -1.769 -7.005 -2.277 1.00 98.62 83 ALA A C 1
ATOM 625 O O . ALA A 1 83 ? -1.189 -7.507 -3.237 1.00 98.62 83 ALA A O 1
ATOM 626 N N . ILE A 1 84 ? -1.876 -5.686 -2.129 1.00 98.88 84 ILE A N 1
ATOM 627 C CA . ILE A 1 84 ? -1.357 -4.682 -3.059 1.00 98.88 84 ILE A CA 1
ATOM 628 C C . ILE A 1 84 ? -0.262 -3.881 -2.357 1.00 98.88 84 ILE A C 1
ATOM 630 O O . ILE A 1 84 ? -0.532 -3.069 -1.475 1.00 98.88 84 ILE A O 1
ATOM 634 N N . LEU A 1 85 ? 0.987 -4.081 -2.769 1.00 98.62 85 LEU A N 1
ATOM 635 C CA . LEU A 1 85 ? 2.148 -3.377 -2.239 1.00 98.62 85 LEU A CA 1
ATOM 636 C C . LEU A 1 85 ? 2.589 -2.271 -3.201 1.00 98.62 85 LEU A C 1
ATOM 638 O O . LEU A 1 85 ? 3.007 -2.526 -4.335 1.00 98.62 85 LEU A O 1
ATOM 642 N N . CYS A 1 86 ? 2.554 -1.027 -2.727 1.00 98.38 86 CYS A N 1
ATOM 643 C CA . CYS A 1 86 ? 3.078 0.104 -3.475 1.00 98.38 86 CYS A CA 1
ATOM 644 C C . CYS A 1 86 ? 4.607 0.027 -3.558 1.00 98.38 86 CYS A C 1
ATOM 646 O O . CYS A 1 86 ? 5.321 -0.058 -2.555 1.00 98.38 86 CYS A O 1
ATOM 648 N N . MET A 1 87 ? 5.119 0.126 -4.781 1.00 96.44 87 MET A N 1
ATOM 649 C CA . MET A 1 87 ? 6.545 0.100 -5.082 1.00 96.44 87 MET A CA 1
ATOM 650 C C . MET A 1 87 ? 7.297 1.227 -4.364 1.00 96.44 87 MET A C 1
ATOM 652 O O . MET A 1 87 ? 8.359 1.006 -3.776 1.00 96.44 87 MET A O 1
ATOM 656 N N . ARG A 1 88 ? 6.766 2.450 -4.470 1.00 95.00 88 ARG A N 1
ATOM 657 C CA . ARG A 1 88 ? 7.316 3.678 -3.894 1.00 95.00 88 ARG A CA 1
ATOM 658 C C . ARG A 1 88 ? 6.257 4.785 -3.911 1.00 95.00 88 ARG A C 1
ATOM 660 O O . ARG A 1 88 ? 5.361 4.786 -4.750 1.00 95.00 88 ARG A O 1
ATOM 667 N N . GLY A 1 89 ? 6.431 5.767 -3.035 1.00 92.69 89 GLY A N 1
ATOM 668 C CA . GLY A 1 89 ? 5.732 7.042 -3.061 1.00 92.69 89 GLY A CA 1
ATOM 669 C C . GLY A 1 89 ? 6.387 8.008 -4.049 1.00 92.69 89 GLY A C 1
ATOM 670 O O . GLY A 1 89 ? 7.082 7.611 -4.994 1.00 92.69 89 GLY A O 1
ATOM 671 N N . GLY A 1 90 ? 6.192 9.301 -3.814 1.00 92.62 90 GLY A N 1
ATOM 672 C CA . GLY A 1 90 ? 6.696 10.373 -4.665 1.00 92.62 90 GLY A CA 1
ATOM 673 C C . GLY A 1 90 ? 5.653 11.471 -4.769 1.00 92.62 90 GLY A C 1
ATOM 674 O O . GLY A 1 90 ? 5.312 12.077 -3.764 1.00 92.62 90 GLY A O 1
ATOM 675 N N . TYR A 1 91 ? 5.157 11.696 -5.977 1.00 92.50 91 TYR A N 1
ATOM 676 C CA . TYR A 1 91 ? 4.019 12.563 -6.242 1.00 92.50 91 TYR A CA 1
ATOM 677 C C . TYR A 1 91 ? 3.205 11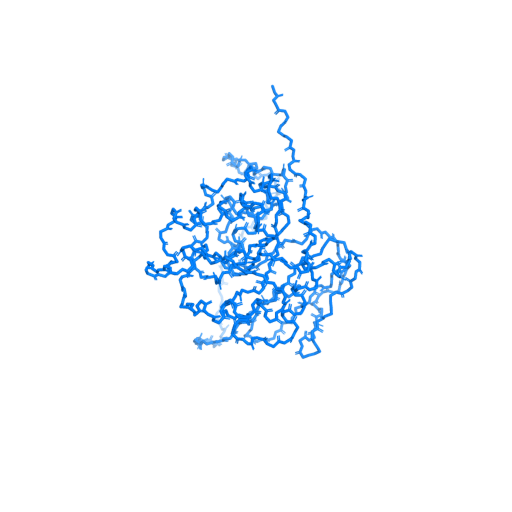.937 -7.369 1.00 92.50 91 TYR A C 1
ATOM 679 O O . TYR A 1 91 ? 3.797 11.498 -8.356 1.00 92.50 91 TYR A O 1
ATOM 687 N N . GLY A 1 92 ? 1.879 11.908 -7.249 1.00 95.06 92 GLY A N 1
ATOM 688 C CA . GLY A 1 92 ? 1.001 11.574 -8.374 1.00 95.06 92 GLY A CA 1
ATOM 689 C C . GLY A 1 92 ? -0.184 10.669 -8.067 1.00 95.06 92 GLY A C 1
ATOM 690 O O . GLY A 1 92 ? -1.032 10.512 -8.947 1.00 95.06 92 GLY A O 1
ATOM 691 N N . SER A 1 93 ? -0.287 10.104 -6.864 1.00 97.12 93 SER A N 1
ATOM 692 C CA . SER A 1 93 ? -1.439 9.276 -6.482 1.00 97.12 93 SER A CA 1
ATOM 693 C C . SER A 1 93 ? -2.748 10.072 -6.409 1.00 97.12 93 SER A C 1
ATOM 695 O O . SER A 1 93 ? -3.780 9.576 -6.852 1.00 97.12 93 SER A O 1
ATOM 697 N N . MET A 1 94 ? -2.707 11.341 -5.975 1.00 95.88 94 MET A N 1
ATOM 698 C CA . MET A 1 94 ? -3.881 12.233 -5.973 1.00 95.88 94 MET A CA 1
ATOM 699 C C . MET A 1 94 ? -4.523 12.395 -7.357 1.00 95.88 94 MET A C 1
ATOM 701 O O . MET A 1 94 ? -5.725 12.606 -7.455 1.00 95.88 94 MET A O 1
ATOM 705 N N . ARG A 1 95 ? -3.738 12.263 -8.435 1.00 96.75 95 ARG A N 1
ATOM 706 C CA . ARG A 1 95 ? -4.223 12.395 -9.820 1.00 96.75 95 ARG A CA 1
ATOM 707 C C . ARG A 1 95 ? -5.156 11.257 -10.236 1.00 96.75 95 ARG A C 1
ATOM 709 O O . ARG A 1 95 ? -5.830 11.366 -11.250 1.00 96.75 95 ARG A O 1
ATOM 716 N N . LEU A 1 96 ? -5.150 10.156 -9.486 1.00 98.00 96 LEU A N 1
ATOM 717 C CA . LEU A 1 96 ? -5.933 8.963 -9.791 1.00 98.00 96 LEU A CA 1
ATOM 718 C C . LEU A 1 96 ? -7.321 8.996 -9.141 1.00 98.00 96 LEU A C 1
ATOM 720 O O . LEU A 1 96 ? -8.193 8.237 -9.548 1.00 98.00 96 LEU A O 1
ATOM 724 N N . LEU A 1 97 ? -7.530 9.858 -8.139 1.00 96.88 97 LEU A N 1
ATOM 725 C CA . LEU A 1 97 ? -8.688 9.791 -7.242 1.00 96.88 97 LEU A CA 1
ATOM 726 C C . LEU A 1 97 ? -10.026 10.007 -7.950 1.00 96.88 97 LEU A C 1
ATOM 728 O O . LEU A 1 97 ? -10.983 9.311 -7.633 1.00 96.88 97 LEU A O 1
ATOM 732 N N . ASP A 1 98 ? -10.082 10.921 -8.922 1.00 95.19 98 ASP A N 1
ATOM 733 C CA . ASP A 1 98 ? -11.320 11.252 -9.643 1.00 95.19 98 ASP A CA 1
ATOM 734 C C . ASP A 1 98 ? -11.837 10.096 -10.512 1.00 95.19 98 ASP A C 1
ATOM 736 O O . ASP A 1 98 ? -13.009 10.068 -10.879 1.00 95.19 98 ASP A O 1
ATOM 740 N N . GLN A 1 99 ? -10.964 9.146 -10.853 1.00 97.62 99 GLN A N 1
ATOM 741 C CA . GLN A 1 99 ? -11.278 7.992 -11.698 1.00 97.62 99 GLN A CA 1
ATOM 742 C C . GLN A 1 99 ? -11.165 6.665 -10.935 1.00 97.62 99 GLN A C 1
ATOM 744 O O . GLN A 1 99 ? -11.297 5.592 -11.524 1.00 97.62 99 GLN A O 1
ATOM 749 N N . LEU A 1 100 ? -10.896 6.713 -9.628 1.00 97.88 100 LEU A N 1
ATOM 750 C CA . LEU A 1 100 ? -10.759 5.516 -8.816 1.00 97.88 100 LEU A CA 1
ATOM 751 C C . LEU A 1 100 ? -12.144 4.917 -8.541 1.00 97.88 100 LEU A C 1
ATOM 753 O O . LEU A 1 100 ? -12.978 5.528 -7.879 1.00 97.88 100 LEU A O 1
ATOM 757 N N . ASP A 1 101 ? -12.383 3.706 -9.037 1.00 98.06 101 ASP A N 1
ATOM 758 C CA . ASP A 1 101 ? -13.602 2.955 -8.757 1.00 98.06 101 ASP A CA 1
ATOM 759 C C . ASP A 1 101 ? -13.622 2.434 -7.307 1.00 98.06 101 ASP A C 1
ATOM 761 O O . ASP A 1 101 ? -13.061 1.389 -6.971 1.00 98.06 101 ASP A O 1
ATOM 765 N N . PHE A 1 102 ? -14.270 3.192 -6.424 1.00 97.19 102 PHE A N 1
ATOM 766 C CA . PHE A 1 102 ? -14.430 2.820 -5.019 1.00 97.19 102 PHE A CA 1
ATOM 767 C C . PHE A 1 102 ? -15.412 1.658 -4.807 1.00 97.19 102 PHE A C 1
ATOM 769 O O . PHE A 1 102 ? -15.298 0.965 -3.795 1.00 97.19 102 PHE A O 1
ATOM 776 N N . GLU A 1 103 ? -16.344 1.420 -5.737 1.00 97.19 103 GLU A N 1
ATOM 777 C CA . GLU A 1 103 ? -17.252 0.270 -5.679 1.00 97.19 103 GLU A CA 1
ATOM 778 C C . GLU A 1 103 ? -16.479 -1.020 -5.950 1.00 97.19 103 GLU A C 1
ATOM 780 O O . GLU A 1 103 ? -16.603 -1.978 -5.186 1.00 97.19 103 GLU A O 1
ATOM 785 N N . LEU A 1 104 ? -15.622 -1.031 -6.976 1.00 98.31 104 LEU A N 1
ATOM 786 C CA . LEU A 1 104 ? -14.717 -2.145 -7.264 1.00 98.31 104 LEU A CA 1
ATOM 787 C C . LEU A 1 104 ? -13.874 -2.500 -6.035 1.00 98.31 104 LEU A C 1
ATOM 789 O O . LEU A 1 104 ? -13.778 -3.672 -5.666 1.00 98.31 104 LEU A O 1
ATOM 793 N N . ILE A 1 105 ? -13.296 -1.489 -5.383 1.00 98.25 105 ILE A N 1
ATOM 794 C CA . ILE A 1 105 ? -12.464 -1.672 -4.190 1.00 98.25 105 ILE A CA 1
ATOM 795 C C . ILE A 1 105 ? -13.290 -2.220 -3.022 1.00 98.25 105 ILE A C 1
ATOM 797 O O . ILE A 1 105 ? -12.848 -3.152 -2.350 1.00 98.25 105 ILE A O 1
ATOM 801 N N . ARG A 1 106 ? -14.504 -1.697 -2.798 1.00 96.62 106 ARG A N 1
ATOM 802 C CA . ARG A 1 106 ? -15.386 -2.176 -1.722 1.00 96.62 106 ARG A CA 1
ATOM 803 C C . ARG A 1 106 ? -15.750 -3.650 -1.884 1.00 96.62 106 ARG A C 1
ATOM 805 O O . ARG A 1 106 ? -15.790 -4.371 -0.892 1.00 96.62 106 ARG A O 1
ATOM 812 N N . HIS A 1 107 ? -16.001 -4.095 -3.115 1.00 97.19 107 HIS A N 1
ATOM 813 C CA . HIS A 1 107 ? -16.368 -5.484 -3.404 1.00 97.19 107 HIS A CA 1
ATOM 814 C C . HIS A 1 107 ? -15.173 -6.448 -3.420 1.00 97.19 107 HIS A C 1
ATOM 816 O O . HIS A 1 107 ? -15.380 -7.658 -3.373 1.00 97.19 107 HIS A O 1
ATOM 822 N N . ASN A 1 108 ? -13.936 -5.940 -3.451 1.00 97.94 108 ASN A N 1
ATOM 823 C CA . ASN A 1 108 ? -12.717 -6.751 -3.476 1.00 97.94 108 ASN A CA 1
ATOM 824 C C . ASN A 1 108 ? -11.732 -6.320 -2.372 1.00 97.94 108 ASN A C 1
ATOM 826 O O . ASN A 1 108 ? -10.612 -5.889 -2.671 1.00 97.94 108 ASN A O 1
ATOM 830 N N . PRO A 1 109 ? -12.128 -6.406 -1.087 1.00 97.69 109 PRO A N 1
ATOM 831 C CA . PRO A 1 109 ? -11.325 -5.894 0.014 1.00 97.69 109 PRO A CA 1
ATOM 832 C C . PRO A 1 109 ? -10.025 -6.691 0.159 1.00 97.69 109 PRO A C 1
ATOM 834 O O . PRO A 1 109 ? -10.037 -7.881 0.468 1.00 97.69 109 PRO A O 1
ATOM 837 N N . LYS A 1 110 ? -8.891 -6.013 -0.020 1.00 98.12 110 LYS A N 1
ATOM 838 C CA . LYS A 1 110 ? -7.552 -6.564 0.217 1.00 98.12 110 LYS A CA 1
ATOM 839 C C . LYS A 1 110 ? -6.599 -5.480 0.724 1.00 98.12 110 LYS A C 1
ATOM 841 O O . LYS A 1 110 ? -6.843 -4.300 0.461 1.00 98.12 110 LYS A O 1
ATOM 846 N N . PRO A 1 111 ? -5.526 -5.830 1.451 1.00 98.25 111 PRO A N 1
ATOM 847 C CA . PRO A 1 111 ? -4.596 -4.845 1.979 1.00 98.25 111 PRO A CA 1
ATOM 848 C C . PRO A 1 111 ? -3.965 -4.010 0.859 1.00 98.25 111 PRO A C 1
ATOM 850 O O . PRO A 1 111 ? -3.355 -4.559 -0.055 1.00 98.25 111 PRO A O 1
ATOM 853 N N . LEU A 1 112 ? -4.073 -2.684 0.959 1.00 98.69 112 LEU A N 1
ATOM 854 C CA . LEU A 1 112 ? -3.229 -1.738 0.227 1.00 98.69 112 LEU A CA 1
ATOM 855 C C . LEU A 1 112 ? -2.142 -1.234 1.176 1.00 98.69 112 LEU A C 1
ATOM 857 O O . LEU A 1 112 ? -2.468 -0.661 2.218 1.00 98.69 112 LEU A O 1
ATOM 861 N N . ILE A 1 113 ? -0.878 -1.424 0.799 1.00 98.50 113 ILE A N 1
ATOM 862 C CA . ILE A 1 113 ? 0.290 -1.072 1.606 1.00 98.50 113 ILE A CA 1
ATOM 863 C C . ILE A 1 113 ? 1.108 0.025 0.923 1.00 98.50 113 ILE A C 1
ATOM 865 O O . ILE A 1 113 ? 1.504 -0.115 -0.236 1.00 98.50 113 ILE A O 1
ATOM 869 N N . GLY A 1 114 ? 1.414 1.094 1.653 1.00 97.50 114 GLY A N 1
ATOM 870 C CA . GLY A 1 114 ? 2.354 2.130 1.226 1.00 97.50 114 GLY A CA 1
ATOM 871 C C . GLY A 1 114 ? 2.410 3.299 2.201 1.00 97.50 114 GLY A C 1
ATOM 872 O O . GLY A 1 114 ? 1.681 3.332 3.177 1.00 97.50 114 GLY A O 1
ATOM 873 N N . TYR A 1 115 ? 3.278 4.278 1.969 1.00 95.88 115 TYR A N 1
ATOM 874 C CA . TYR A 1 115 ? 3.336 5.475 2.812 1.00 95.88 115 TYR A CA 1
ATOM 875 C C . TYR A 1 115 ? 3.637 6.723 1.980 1.00 95.88 115 TYR A C 1
ATOM 877 O O . TYR A 1 115 ? 3.832 6.651 0.763 1.00 95.88 115 TYR A O 1
ATOM 885 N N . SER A 1 116 ? 3.722 7.885 2.634 1.00 95.50 116 SER A N 1
ATOM 886 C CA . SER A 1 116 ? 4.056 9.157 1.977 1.00 95.50 116 SER A CA 1
ATOM 887 C C . SER A 1 116 ? 2.935 9.594 1.024 1.00 95.50 116 SER A C 1
ATOM 889 O O . SER A 1 116 ? 1.804 9.735 1.479 1.00 95.50 116 SER A O 1
ATOM 891 N N . ASP A 1 117 ? 3.201 9.779 -0.270 1.00 97.06 117 ASP A N 1
ATOM 892 C CA . ASP A 1 117 ? 2.197 10.140 -1.288 1.00 97.06 117 ASP A CA 1
ATOM 893 C C . ASP A 1 117 ? 0.964 9.220 -1.268 1.00 97.06 117 ASP A C 1
ATOM 895 O O . ASP A 1 117 ? -0.158 9.691 -1.421 1.00 97.06 117 ASP A O 1
ATOM 899 N N . ILE A 1 118 ? 1.153 7.931 -0.958 1.00 98.25 118 ILE A N 1
ATOM 900 C CA . ILE A 1 118 ? 0.077 6.924 -0.889 1.00 98.25 118 ILE A CA 1
ATOM 901 C C . ILE A 1 118 ? -0.984 7.262 0.173 1.00 98.25 118 ILE A C 1
ATOM 903 O O . ILE A 1 118 ? -2.106 6.772 0.091 1.00 98.25 118 ILE A O 1
ATOM 907 N N . THR A 1 119 ? -0.688 8.176 1.107 1.00 98.12 119 THR A N 1
ATOM 908 C CA . THR A 1 119 ? -1.669 8.752 2.047 1.00 98.12 119 THR A CA 1
ATOM 909 C C . THR A 1 119 ? -2.946 9.206 1.342 1.00 98.12 119 THR A C 1
ATOM 911 O O . THR A 1 119 ? -4.028 8.966 1.866 1.00 98.12 119 THR A O 1
ATOM 914 N N . ALA A 1 120 ? -2.848 9.784 0.139 1.00 97.56 120 ALA A N 1
ATOM 915 C CA . ALA A 1 120 ? -4.024 10.204 -0.620 1.00 97.56 120 ALA A CA 1
ATOM 916 C C . ALA A 1 120 ? -4.943 9.033 -1.008 1.00 97.56 120 ALA A C 1
ATOM 918 O O . ALA A 1 120 ? -6.164 9.173 -0.985 1.00 97.56 120 ALA A O 1
ATOM 919 N N . LEU A 1 121 ? -4.367 7.873 -1.343 1.00 98.25 121 LEU A N 1
ATOM 920 C CA . LEU A 1 121 ? -5.141 6.658 -1.594 1.00 98.25 121 LEU A CA 1
ATOM 921 C C . LEU A 1 121 ? -5.705 6.104 -0.290 1.00 98.25 121 LEU A C 1
ATOM 923 O O . LEU A 1 121 ? -6.876 5.750 -0.264 1.00 98.25 121 LEU A O 1
ATOM 927 N N . HIS A 1 122 ? -4.917 6.070 0.790 1.00 97.81 122 HIS A N 1
ATOM 928 C CA . HIS A 1 122 ? -5.375 5.567 2.089 1.00 97.81 122 HIS A CA 1
ATOM 929 C C . HIS A 1 122 ? -6.627 6.295 2.580 1.00 97.81 122 HIS A C 1
ATOM 931 O O . HIS A 1 122 ? -7.620 5.654 2.925 1.00 97.81 122 HIS A O 1
ATOM 937 N N . THR A 1 123 ? -6.607 7.629 2.574 1.00 96.19 123 THR A N 1
ATOM 938 C CA . THR A 1 123 ? -7.729 8.435 3.065 1.00 96.19 123 THR A CA 1
ATOM 939 C C . THR A 1 123 ? -8.944 8.339 2.148 1.00 96.19 123 THR A C 1
ATOM 941 O O . THR A 1 123 ? -10.057 8.159 2.642 1.00 96.19 123 THR A O 1
ATOM 944 N N . ALA A 1 124 ? -8.749 8.401 0.826 1.00 96.44 124 ALA A N 1
ATOM 945 C CA . ALA A 1 124 ? -9.842 8.302 -0.137 1.00 96.44 124 ALA A CA 1
ATOM 946 C C . ALA A 1 124 ? -10.493 6.910 -0.126 1.00 96.44 124 ALA A C 1
ATOM 948 O O . ALA A 1 124 ? -11.713 6.799 -0.023 1.00 96.44 124 ALA A O 1
ATOM 949 N N . ILE A 1 125 ? -9.695 5.841 -0.187 1.00 97.25 125 ILE A N 1
ATOM 950 C CA . ILE A 1 125 ? -10.196 4.462 -0.177 1.00 97.25 125 ILE A CA 1
ATOM 951 C C . ILE A 1 125 ? -10.964 4.195 1.109 1.00 97.25 125 ILE A C 1
ATOM 953 O O . ILE A 1 125 ? -12.098 3.723 1.033 1.00 97.25 125 ILE A O 1
ATOM 957 N N . TYR A 1 126 ? -10.406 4.551 2.267 1.00 96.12 126 TYR A N 1
ATOM 958 C CA . TYR A 1 126 ? -11.109 4.381 3.532 1.00 96.12 126 TYR A CA 1
ATOM 959 C C . TYR A 1 126 ? -12.440 5.132 3.524 1.00 96.12 126 TYR A C 1
ATOM 961 O O . TYR A 1 126 ? -13.489 4.522 3.702 1.00 96.12 126 TYR A O 1
ATOM 969 N N . ARG A 1 127 ? -12.426 6.434 3.223 1.00 94.12 127 ARG A N 1
ATOM 970 C CA . ARG A 1 127 ? -13.624 7.280 3.252 1.00 94.12 127 ARG A CA 1
ATOM 971 C C . ARG A 1 127 ? -14.738 6.790 2.326 1.00 94.12 127 ARG A C 1
ATOM 973 O O . ARG A 1 127 ? -15.904 6.830 2.713 1.00 94.12 127 ARG A O 1
ATOM 980 N N . HIS A 1 128 ? -14.399 6.376 1.107 1.00 94.50 128 HIS A N 1
ATOM 981 C CA . HIS A 1 128 ? -15.399 6.109 0.068 1.00 94.50 128 HIS A CA 1
ATOM 982 C C . HIS A 1 128 ? -15.773 4.633 -0.047 1.00 94.50 128 HIS A C 1
ATOM 984 O O . HIS A 1 128 ? -16.918 4.331 -0.374 1.00 94.50 128 HIS A O 1
ATOM 990 N N . SER A 1 129 ? -14.866 3.705 0.264 1.00 95.31 129 SER A N 1
ATOM 991 C CA . SER A 1 129 ? -15.145 2.260 0.206 1.00 95.31 129 SER A CA 1
ATOM 992 C C . SER A 1 129 ? -15.364 1.618 1.580 1.00 95.31 129 SER A C 1
ATOM 994 O O . SER A 1 129 ? -15.944 0.542 1.654 1.00 95.31 129 SER A O 1
ATOM 996 N N . GLY A 1 130 ? -14.930 2.259 2.669 1.00 95.38 130 GLY A N 1
ATOM 997 C CA . GLY A 1 130 ? -14.890 1.653 4.004 1.00 95.38 130 GLY A CA 1
ATOM 998 C C . GLY A 1 130 ? -13.683 0.738 4.231 1.00 95.38 130 GLY A C 1
ATOM 999 O O . GLY A 1 130 ? -13.430 0.344 5.366 1.00 95.38 130 GLY A O 1
ATOM 1000 N N . LEU A 1 131 ? -12.903 0.413 3.195 1.00 96.94 131 LEU A N 1
ATOM 1001 C CA . LEU A 1 131 ? -11.755 -0.483 3.311 1.00 96.94 131 LEU A CA 1
ATOM 1002 C C . LEU A 1 131 ? -10.646 0.129 4.180 1.00 96.94 131 LEU A C 1
ATOM 1004 O O . LEU A 1 131 ? -10.098 1.190 3.873 1.00 96.94 131 LEU A O 1
ATOM 1008 N N . VAL A 1 132 ? -10.275 -0.580 5.242 1.00 95.81 132 VAL A N 1
ATOM 1009 C CA . VAL A 1 132 ? -9.087 -0.288 6.045 1.00 95.81 132 VAL A CA 1
ATOM 1010 C C . VAL A 1 132 ? -7.845 -0.646 5.233 1.00 95.81 132 VAL A C 1
ATOM 1012 O O . VAL A 1 132 ? -7.727 -1.738 4.676 1.00 95.81 132 VAL A O 1
ATOM 1015 N N . THR A 1 133 ? -6.906 0.291 5.172 1.00 96.94 133 THR A N 1
ATOM 1016 C CA . THR A 1 133 ? -5.644 0.154 4.440 1.00 96.94 133 THR A CA 1
ATOM 1017 C C . THR A 1 133 ? -4.468 0.301 5.401 1.00 96.94 133 THR A C 1
ATOM 1019 O O . THR A 1 133 ? -4.641 0.742 6.536 1.00 96.94 133 THR A O 1
ATOM 1022 N N . PHE A 1 134 ? -3.272 -0.082 4.961 1.00 96.56 134 PHE A N 1
ATOM 1023 C CA . PHE A 1 134 ? -2.096 -0.164 5.820 1.00 96.56 134 PHE A CA 1
ATOM 1024 C C . PHE A 1 134 ? -1.095 0.894 5.377 1.00 96.56 134 PHE A C 1
ATOM 1026 O O . PHE A 1 134 ? -0.412 0.732 4.362 1.00 96.56 134 PHE A O 1
ATOM 1033 N N . HIS A 1 135 ? -1.000 1.986 6.137 1.00 95.31 135 HIS A N 1
ATOM 1034 C CA . HIS A 1 135 ? 0.103 2.916 5.948 1.00 95.31 135 HIS A CA 1
ATOM 1035 C C . HIS A 1 135 ? 1.366 2.164 6.345 1.00 95.31 135 HIS A C 1
ATOM 1037 O O . HIS A 1 135 ? 1.484 1.818 7.511 1.00 95.31 135 HIS A O 1
ATOM 1043 N N . GLY A 1 136 ? 2.238 1.824 5.396 1.00 92.75 136 GLY A N 1
ATOM 1044 C CA . GLY A 1 136 ? 3.233 0.782 5.573 1.00 92.75 136 GLY A CA 1
ATOM 1045 C C . GLY A 1 136 ? 4.430 0.803 4.637 1.00 92.75 136 GLY A C 1
ATOM 1046 O O . GLY A 1 136 ? 4.465 1.561 3.671 1.00 92.75 136 GLY A O 1
ATOM 1047 N N . GLY A 1 137 ? 5.419 -0.039 4.947 1.00 92.00 137 GLY A N 1
ATOM 1048 C CA . GLY A 1 137 ? 6.706 -0.081 4.268 1.00 92.00 137 GLY A CA 1
ATOM 1049 C C . GLY A 1 137 ? 6.545 -0.375 2.780 1.00 92.00 137 GLY A C 1
ATOM 1050 O O . GLY A 1 137 ? 5.783 -1.255 2.389 1.00 92.00 137 GLY A O 1
ATOM 1051 N N . MET A 1 138 ? 7.250 0.381 1.946 1.00 92.62 138 MET A N 1
ATOM 1052 C CA . MET A 1 138 ? 7.215 0.272 0.493 1.00 92.62 138 MET A CA 1
ATOM 1053 C C . MET A 1 138 ? 8.329 -0.632 -0.025 1.00 92.62 138 MET A C 1
ATOM 1055 O O . MET A 1 138 ? 9.422 -0.700 0.544 1.00 92.62 138 MET A O 1
ATOM 1059 N N . LEU A 1 139 ? 8.072 -1.290 -1.159 1.00 94.06 139 LEU A N 1
ATOM 1060 C CA . LEU A 1 139 ? 8.971 -2.311 -1.701 1.00 94.06 139 LEU A CA 1
ATOM 1061 C C . LEU A 1 139 ? 10.401 -1.797 -1.903 1.00 94.06 139 LEU A C 1
ATOM 1063 O O . LEU A 1 139 ? 11.353 -2.433 -1.465 1.00 94.06 139 LEU A O 1
ATOM 1067 N N . ASN A 1 140 ? 10.561 -0.658 -2.581 1.00 91.25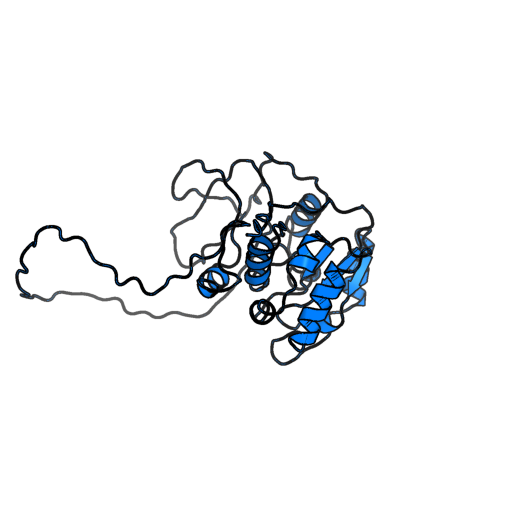 140 ASN A N 1
ATOM 1068 C CA . ASN A 1 140 ? 11.880 -0.201 -3.007 1.00 91.25 140 ASN A CA 1
ATOM 1069 C C . ASN A 1 140 ? 12.711 0.352 -1.840 1.00 91.25 140 ASN A C 1
ATOM 1071 O O . ASN A 1 140 ? 13.819 -0.111 -1.594 1.00 91.25 140 ASN A O 1
ATOM 1075 N N . ALA A 1 141 ? 12.171 1.334 -1.116 1.00 86.50 141 ALA A N 1
ATOM 1076 C CA . ALA A 1 141 ? 12.927 2.048 -0.088 1.00 86.50 141 ALA A CA 1
ATOM 1077 C C . ALA A 1 141 ? 13.154 1.218 1.184 1.00 86.50 141 ALA A C 1
ATOM 1079 O O . ALA A 1 141 ? 14.145 1.450 1.872 1.00 86.50 141 ALA A O 1
ATOM 1080 N N . ASP A 1 142 ? 12.257 0.274 1.490 1.00 89.19 142 ASP A N 1
ATOM 1081 C CA . ASP A 1 142 ? 12.260 -0.402 2.787 1.00 89.19 142 ASP A CA 1
ATOM 1082 C C . ASP A 1 142 ? 12.606 -1.879 2.647 1.00 89.19 142 ASP A C 1
ATOM 1084 O O . ASP A 1 142 ? 13.632 -2.318 3.164 1.00 89.19 142 ASP A O 1
ATOM 1088 N N . LEU A 1 143 ? 11.777 -2.630 1.916 1.00 87.62 143 LEU A N 1
ATOM 1089 C CA . LEU A 1 143 ? 11.861 -4.092 1.879 1.00 87.62 143 LEU A CA 1
ATOM 1090 C C . LEU A 1 143 ? 13.073 -4.584 1.076 1.00 87.62 143 LEU A C 1
ATOM 1092 O O . LEU A 1 143 ? 13.777 -5.496 1.503 1.00 87.62 143 LEU A O 1
ATOM 1096 N N . LEU A 1 144 ? 13.358 -3.940 -0.060 1.00 89.75 144 LEU A N 1
ATOM 1097 C CA . LEU A 1 144 ? 14.584 -4.159 -0.837 1.00 89.75 144 LEU A CA 1
ATOM 1098 C C . LEU A 1 144 ? 15.723 -3.220 -0.428 1.00 89.75 144 LEU A C 1
ATOM 1100 O O . LEU A 1 144 ? 16.889 -3.543 -0.650 1.00 89.75 144 LEU A O 1
ATOM 1104 N N . GLY A 1 145 ? 15.397 -2.069 0.166 1.00 81.56 145 GLY A N 1
ATOM 1105 C CA . GLY A 1 145 ? 16.355 -1.058 0.619 1.00 81.56 145 GLY A CA 1
ATOM 1106 C C . GLY A 1 145 ? 17.079 -1.406 1.922 1.00 81.56 145 GLY A C 1
ATOM 1107 O O . GLY A 1 145 ? 17.862 -0.592 2.405 1.00 81.56 145 GLY A O 1
ATOM 1108 N N . ALA A 1 146 ? 16.832 -2.599 2.475 1.00 67.81 146 ALA A N 1
ATOM 1109 C CA . ALA A 1 146 ? 17.431 -3.103 3.708 1.00 67.81 146 ALA A CA 1
ATOM 1110 C C . ALA A 1 146 ? 17.182 -2.204 4.933 1.00 67.81 146 ALA A C 1
ATOM 1112 O O . ALA A 1 146 ? 18.068 -2.034 5.775 1.00 67.81 146 ALA A O 1
ATOM 1113 N N . LYS A 1 147 ? 15.973 -1.633 5.069 1.00 67.06 147 LYS A N 1
ATOM 1114 C CA . LYS A 1 147 ? 15.601 -0.983 6.334 1.00 67.06 147 LYS A CA 1
ATOM 1115 C C . LYS A 1 147 ? 15.587 -2.006 7.468 1.00 67.06 147 LYS A C 1
ATOM 1117 O O . LYS A 1 147 ? 15.083 -3.117 7.320 1.00 67.06 147 LYS A O 1
ATOM 1122 N N . LEU A 1 148 ? 16.149 -1.597 8.604 1.00 66.00 148 LEU A N 1
ATOM 1123 C CA . LEU A 1 148 ? 16.351 -2.451 9.769 1.00 66.00 148 LEU A CA 1
ATOM 1124 C C . LEU A 1 148 ? 15.014 -2.906 10.396 1.00 66.00 148 LEU A C 1
ATOM 1126 O O . LEU A 1 148 ? 13.980 -2.234 10.242 1.00 66.00 148 LEU A O 1
ATOM 1130 N N . PRO A 1 149 ? 15.025 -4.041 11.125 1.00 76.75 149 PRO A N 1
ATOM 1131 C CA . PRO A 1 149 ? 13.927 -4.432 12.000 1.00 76.75 149 PRO A CA 1
ATOM 1132 C C . PRO A 1 149 ? 13.481 -3.265 12.899 1.00 76.75 149 PRO A C 1
ATOM 1134 O O . PRO A 1 149 ? 14.327 -2.479 13.326 1.00 76.75 149 PRO A O 1
ATOM 1137 N N . PRO A 1 150 ? 12.177 -3.138 13.203 1.00 85.50 150 PRO A N 1
ATOM 1138 C CA . PRO A 1 150 ? 11.116 -4.128 13.001 1.00 85.50 150 PRO A CA 1
ATOM 1139 C C . PRO A 1 150 ? 10.228 -3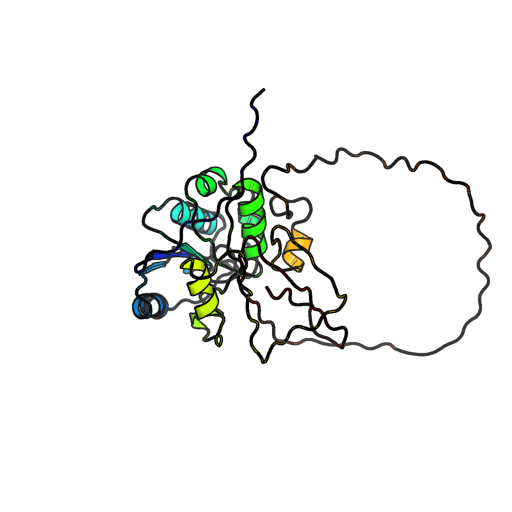.876 11.766 1.00 85.50 150 PRO A C 1
ATOM 1141 O O . PRO A 1 150 ? 9.121 -4.400 11.708 1.00 85.50 150 PRO A O 1
ATOM 1144 N N . THR A 1 151 ? 10.660 -3.069 10.789 1.00 88.06 151 THR A N 1
ATOM 1145 C CA . THR A 1 151 ? 9.792 -2.601 9.682 1.00 88.06 151 THR A CA 1
ATOM 1146 C C . THR A 1 151 ? 9.078 -3.740 8.945 1.00 88.06 151 THR A C 1
ATOM 1148 O O . THR A 1 151 ? 7.855 -3.740 8.819 1.00 88.06 151 THR A O 1
ATOM 1151 N N . GLU A 1 152 ? 9.842 -4.724 8.468 1.00 90.38 152 GLU A N 1
ATOM 1152 C CA . GLU A 1 152 ? 9.302 -5.860 7.719 1.00 90.38 152 GLU A CA 1
ATOM 1153 C C . GLU A 1 152 ? 8.490 -6.803 8.615 1.00 90.38 152 GLU A C 1
ATOM 1155 O O . GLU A 1 152 ? 7.362 -7.159 8.278 1.00 90.38 152 GLU A O 1
ATOM 1160 N N . SER A 1 153 ? 9.043 -7.189 9.768 1.00 89.81 153 SER A N 1
ATOM 1161 C CA . SER A 1 153 ? 8.406 -8.154 10.667 1.00 89.81 153 SER A CA 1
ATOM 1162 C C . SER A 1 153 ? 7.093 -7.626 11.244 1.00 89.81 153 SER A C 1
ATOM 1164 O O . SER A 1 153 ? 6.126 -8.378 11.317 1.00 89.81 153 SER A O 1
ATOM 1166 N N . SER A 1 154 ? 7.027 -6.338 11.592 1.00 90.06 154 SER A N 1
ATOM 1167 C CA . SER A 1 154 ? 5.797 -5.689 12.060 1.00 90.06 154 SER A CA 1
ATOM 1168 C C . SER A 1 154 ? 4.729 -5.653 10.967 1.00 90.06 154 SER A C 1
ATOM 1170 O O . SER A 1 154 ? 3.584 -6.029 11.215 1.00 90.06 154 SER A O 1
ATOM 1172 N N . LEU A 1 155 ? 5.101 -5.268 9.738 1.00 92.12 155 LEU A N 1
ATOM 1173 C CA . LEU A 1 155 ? 4.170 -5.251 8.609 1.00 92.12 155 LEU A CA 1
ATOM 1174 C C . LEU A 1 155 ? 3.594 -6.649 8.346 1.00 92.12 155 LEU A C 1
ATOM 1176 O O . LEU A 1 155 ? 2.378 -6.806 8.269 1.00 92.12 155 LEU A O 1
ATOM 1180 N N . LEU A 1 156 ? 4.448 -7.670 8.238 1.00 92.69 156 LEU A N 1
ATOM 1181 C CA . LEU A 1 156 ? 3.997 -9.038 7.974 1.00 92.69 156 LEU A CA 1
ATOM 1182 C C . LEU A 1 156 ? 3.167 -9.609 9.133 1.00 92.69 156 LEU A C 1
ATOM 1184 O O . LEU A 1 156 ? 2.193 -10.311 8.879 1.00 92.69 156 LEU A O 1
ATOM 1188 N N . ALA A 1 157 ? 3.485 -9.270 10.388 1.00 92.12 157 ALA A N 1
ATOM 1189 C CA . ALA A 1 157 ? 2.681 -9.673 11.541 1.00 92.12 157 ALA A CA 1
ATOM 1190 C C . ALA A 1 157 ? 1.270 -9.063 11.515 1.00 92.12 157 ALA A C 1
ATOM 1192 O O . ALA A 1 157 ? 0.294 -9.769 11.772 1.00 92.12 157 ALA A O 1
ATOM 1193 N N . GLN A 1 158 ? 1.147 -7.778 11.166 1.00 92.19 158 GLN A N 1
ATOM 1194 C CA . GLN A 1 158 ? -0.150 -7.108 11.018 1.00 92.19 158 GLN A CA 1
ATOM 1195 C C . GLN A 1 158 ? -0.963 -7.721 9.871 1.00 92.19 158 GLN A C 1
ATOM 1197 O O . GLN A 1 158 ? -2.122 -8.086 10.059 1.00 92.19 158 GLN A O 1
ATOM 1202 N N . LEU A 1 159 ? -0.345 -7.908 8.701 1.00 94.50 159 LEU A N 1
ATOM 1203 C CA . LEU A 1 159 ? -1.008 -8.494 7.534 1.00 94.50 159 LEU A CA 1
ATOM 1204 C C . LEU A 1 159 ? -1.398 -9.967 7.743 1.00 94.50 159 LEU A C 1
ATOM 1206 O O . LEU A 1 159 ? -2.419 -10.410 7.225 1.00 94.50 159 LEU A O 1
ATOM 1210 N N . GLY A 1 160 ? -0.614 -10.724 8.513 1.00 94.50 160 GLY A N 1
ATOM 1211 C CA . GLY A 1 160 ? -0.909 -12.108 8.895 1.00 94.50 160 GLY A CA 1
ATOM 1212 C C . GLY A 1 160 ? -1.946 -12.251 10.015 1.00 94.50 160 GLY A C 1
ATOM 1213 O O . GLY A 1 160 ? -2.261 -13.370 10.413 1.00 94.50 160 GLY A O 1
ATOM 1214 N N . GLY A 1 161 ? -2.479 -11.145 10.553 1.00 91.19 161 GLY A N 1
ATOM 1215 C CA . GLY A 1 161 ? -3.449 -11.176 11.653 1.00 91.19 161 GLY A CA 1
ATOM 1216 C C . GLY A 1 161 ? -2.857 -11.649 12.986 1.00 91.19 161 GLY A C 1
ATOM 1217 O O . GLY A 1 161 ? -3.577 -12.169 13.841 1.00 91.19 161 GLY A O 1
ATOM 1218 N N . HIS A 1 162 ? -1.543 -11.505 13.169 1.00 88.94 162 HIS A N 1
ATOM 1219 C CA . HIS A 1 162 ? -0.849 -11.856 14.410 1.00 88.94 162 HIS A CA 1
ATOM 1220 C C . HIS A 1 162 ? -0.908 -10.746 15.460 1.00 88.94 162 HIS A C 1
ATOM 1222 O O . HIS A 1 162 ? -0.630 -11.024 16.620 1.00 88.94 162 HIS A O 1
ATOM 1228 N N . VAL A 1 163 ? -1.290 -9.529 15.060 1.00 86.25 163 VAL A N 1
ATOM 1229 C CA . VAL A 1 163 ? -1.540 -8.402 15.965 1.00 86.25 163 VAL A CA 1
ATOM 1230 C C . VAL A 1 163 ? -3.037 -8.289 16.217 1.00 86.25 163 VAL A C 1
ATOM 1232 O O . VAL A 1 163 ? -3.826 -8.196 15.274 1.00 86.25 163 VAL A O 1
ATOM 1235 N N . ARG A 1 164 ? -3.437 -8.308 17.488 1.00 82.62 164 ARG A N 1
ATOM 1236 C CA . ARG A 1 164 ? -4.850 -8.281 17.888 1.00 82.62 164 ARG A CA 1
ATOM 1237 C C . ARG A 1 164 ? -5.257 -6.931 18.458 1.00 82.62 164 ARG A C 1
ATOM 1239 O O . ARG A 1 164 ? -4.463 -6.206 19.047 1.00 82.62 164 ARG A O 1
ATOM 1246 N N . THR A 1 165 ? -6.549 -6.639 18.354 1.00 80.19 165 THR A N 1
ATOM 1247 C CA . THR A 1 165 ? -7.195 -5.558 19.101 1.00 80.19 165 THR A CA 1
ATOM 1248 C C . THR A 1 165 ? -6.817 -5.627 20.582 1.00 80.19 165 THR A C 1
ATOM 1250 O O . THR A 1 165 ? -7.019 -6.650 21.235 1.00 80.19 165 THR A O 1
ATOM 1253 N N . GLY A 1 166 ? -6.290 -4.528 21.114 1.00 78.25 166 GLY A N 1
ATOM 1254 C CA . GLY A 1 166 ? -5.856 -4.390 22.501 1.00 78.25 166 GLY A CA 1
ATOM 1255 C C . GLY A 1 166 ? -4.373 -4.671 22.733 1.00 78.25 166 GLY A C 1
ATOM 1256 O O . GLY A 1 166 ? -3.869 -4.315 23.798 1.00 78.25 166 GLY A O 1
ATOM 1257 N N . GLU A 1 167 ? -3.666 -5.266 21.771 1.00 83.31 167 GLU A N 1
ATOM 1258 C CA . GLU A 1 167 ? -2.226 -5.482 21.894 1.00 83.31 167 GLU A CA 1
ATOM 1259 C C . GLU A 1 167 ? -1.460 -4.167 21.752 1.00 83.31 167 GLU A C 1
ATOM 1261 O O . GLU A 1 167 ? -1.803 -3.290 20.958 1.00 83.31 167 GLU A O 1
ATOM 1266 N N . GLN A 1 168 ? -0.409 -4.026 22.558 1.00 80.31 168 GLN A N 1
ATOM 1267 C CA . GLN A 1 168 ? 0.452 -2.857 22.496 1.00 80.31 168 GLN A CA 1
ATOM 1268 C C . GLN A 1 168 ? 1.428 -2.984 21.330 1.00 80.31 168 GLN A C 1
ATOM 1270 O O . GLN A 1 168 ? 2.174 -3.959 21.232 1.00 80.31 168 GLN A O 1
ATOM 1275 N N . ILE A 1 169 ? 1.468 -1.955 20.485 1.00 79.69 169 ILE A N 1
ATOM 1276 C CA . ILE A 1 169 ? 2.517 -1.798 19.481 1.00 79.69 169 ILE A CA 1
ATOM 1277 C C . ILE A 1 169 ? 3.778 -1.322 20.206 1.00 79.69 169 ILE A C 1
ATOM 1279 O O . ILE A 1 169 ? 3.816 -0.236 20.787 1.00 79.69 169 ILE A O 1
ATOM 1283 N N . VAL A 1 170 ? 4.809 -2.165 20.210 1.00 80.00 170 VAL A N 1
ATOM 1284 C CA . VAL A 1 170 ? 6.072 -1.879 20.896 1.00 80.00 170 VAL A CA 1
ATOM 1285 C C . VAL A 1 170 ? 6.991 -1.092 19.967 1.00 80.00 170 VAL A C 1
ATOM 1287 O O . VAL A 1 170 ? 7.372 -1.574 18.899 1.00 80.00 170 VAL A O 1
ATOM 1290 N N . HIS A 1 171 ? 7.382 0.110 20.389 1.00 81.44 171 HIS A N 1
ATOM 1291 C CA . HIS A 1 171 ? 8.390 0.895 19.680 1.00 81.44 171 HIS A CA 1
ATOM 1292 C C . HIS A 1 171 ? 9.797 0.331 19.926 1.00 81.44 171 HIS A C 1
ATOM 1294 O O . HIS A 1 171 ? 10.081 -0.136 21.034 1.00 81.44 171 HIS A O 1
ATOM 1300 N N . PRO A 1 172 ? 10.700 0.383 18.926 1.00 82.69 172 PRO A N 1
ATOM 1301 C CA . PRO A 1 172 ? 12.097 0.012 19.127 1.00 82.69 172 PRO A CA 1
ATOM 1302 C C . PRO A 1 172 ? 12.713 0.810 20.277 1.00 82.69 172 PRO A C 1
ATOM 1304 O O . PRO A 1 172 ? 12.447 2.004 20.408 1.00 82.69 172 PRO A O 1
ATOM 1307 N N . ALA A 1 173 ? 13.568 0.170 21.077 1.00 82.62 173 ALA A N 1
ATOM 1308 C CA . ALA A 1 173 ? 14.199 0.809 22.234 1.00 82.62 173 ALA A CA 1
ATOM 1309 C C . ALA A 1 173 ? 14.978 2.084 21.856 1.00 82.62 173 ALA A C 1
ATOM 1311 O O . ALA A 1 173 ? 14.923 3.078 22.576 1.00 82.62 173 ALA A O 1
ATOM 1312 N N . ASP A 1 174 ? 15.615 2.079 20.682 1.00 84.06 174 ASP A N 1
ATOM 1313 C CA . ASP A 1 174 ? 16.367 3.217 20.136 1.00 84.06 174 ASP A CA 1
ATOM 1314 C C . ASP A 1 174 ? 15.467 4.386 19.681 1.00 84.06 174 ASP A C 1
ATOM 1316 O O . ASP A 1 174 ? 15.951 5.463 19.336 1.00 84.06 174 ASP A O 1
ATOM 1320 N N . HIS A 1 175 ? 14.146 4.189 19.694 1.00 83.19 175 HIS A N 1
ATOM 1321 C CA . HIS A 1 175 ? 13.124 5.145 19.273 1.00 83.19 175 HIS A CA 1
ATOM 1322 C C . HIS A 1 175 ? 12.018 5.275 20.332 1.00 83.19 175 HIS A C 1
ATOM 1324 O O . HIS A 1 175 ? 10.826 5.183 20.031 1.00 83.19 175 HIS A O 1
ATOM 1330 N N . ALA A 1 176 ? 12.418 5.473 21.590 1.00 84.31 176 ALA A N 1
ATOM 1331 C CA . ALA A 1 176 ? 11.494 5.633 22.706 1.00 84.31 176 ALA A CA 1
ATOM 1332 C C . ALA A 1 176 ? 10.568 6.854 22.535 1.00 84.31 176 ALA A C 1
ATOM 1334 O O . ALA A 1 176 ? 10.997 7.951 22.172 1.00 84.31 176 ALA A O 1
ATOM 1335 N N . LEU A 1 177 ? 9.286 6.663 22.851 1.00 86.62 177 LEU A N 1
ATOM 1336 C CA . LEU A 1 177 ? 8.272 7.714 22.821 1.00 86.62 177 LEU A CA 1
ATOM 1337 C C . LEU A 1 177 ? 8.323 8.590 24.086 1.00 86.62 177 LEU A C 1
ATOM 1339 O O . LEU A 1 177 ? 8.414 8.078 25.200 1.00 86.62 177 LEU A O 1
ATOM 1343 N N . SER A 1 178 ? 8.176 9.909 23.926 1.00 88.50 178 SER A N 1
ATOM 1344 C CA . SER A 1 178 ? 8.055 10.881 25.026 1.00 88.50 178 SER A CA 1
ATOM 1345 C C . SER A 1 178 ? 6.736 11.662 24.981 1.00 88.50 178 SER A C 1
ATOM 1347 O O . SER A 1 178 ? 6.476 12.372 24.017 1.00 88.50 178 SER A O 1
ATOM 1349 N N . SER A 1 179 ? 5.913 11.604 26.024 1.00 89.81 179 SER A N 1
ATOM 1350 C CA . SER A 1 179 ? 4.635 12.337 26.078 1.00 89.81 179 SER A CA 1
ATOM 1351 C C . SER A 1 179 ? 4.825 13.869 26.076 1.00 89.81 179 SER A C 1
ATOM 1353 O O . SER A 1 179 ? 5.494 14.380 26.971 1.00 89.81 179 SER A O 1
ATOM 1355 N N . VAL A 1 180 ? 4.174 14.612 25.155 1.00 93.00 180 VAL A N 1
ATOM 1356 C CA . VAL A 1 180 ? 4.056 16.095 25.272 1.00 93.00 180 VAL A CA 1
ATOM 1357 C C . VAL A 1 180 ? 3.050 16.438 26.366 1.00 93.00 180 VAL A C 1
ATOM 1359 O O . VAL A 1 180 ? 3.316 17.239 27.255 1.00 93.00 180 VAL A O 1
ATOM 1362 N N . LEU A 1 181 ? 1.865 15.834 26.262 1.00 93.88 181 LEU A N 1
ATOM 1363 C CA . LEU A 1 181 ? 0.719 16.052 27.130 1.00 93.88 181 LEU A CA 1
ATOM 1364 C C . LEU A 1 181 ? 0.190 14.678 27.540 1.00 93.88 181 LEU A C 1
ATOM 1366 O O . LEU A 1 181 ? -0.182 13.898 26.661 1.00 93.88 181 LEU A O 1
ATOM 1370 N N . PRO A 1 182 ? 0.168 14.359 28.842 1.00 92.94 182 PRO A N 1
ATOM 1371 C CA . PRO A 1 182 ? -0.323 13.072 29.297 1.00 92.94 182 PRO A CA 1
ATOM 1372 C C . PRO A 1 182 ? -1.833 12.977 29.076 1.00 92.94 182 PRO A C 1
ATOM 1374 O O . PRO A 1 182 ? -2.572 13.944 29.263 1.00 92.94 182 PRO A O 1
ATOM 1377 N N . GLY A 1 183 ? -2.303 11.791 28.712 1.00 92.06 183 GLY A N 1
ATOM 1378 C CA . GLY A 1 183 ? -3.719 11.537 28.500 1.00 92.06 183 GLY A CA 1
ATOM 1379 C C . GLY A 1 183 ? -3.968 10.154 27.922 1.00 92.06 183 GLY A C 1
ATOM 1380 O O . GLY A 1 183 ? -3.035 9.428 27.582 1.00 92.06 183 GLY A O 1
ATOM 1381 N N . VAL A 1 184 ? -5.246 9.801 27.814 1.00 91.19 184 VAL A N 1
ATOM 1382 C CA . VAL A 1 184 ? -5.704 8.560 27.185 1.00 91.19 184 VAL A CA 1
ATOM 1383 C C . VAL A 1 184 ? -6.772 8.919 26.163 1.00 91.19 184 VAL A C 1
ATOM 1385 O O . VAL A 1 184 ? -7.713 9.646 26.476 1.00 91.19 184 VAL A O 1
ATOM 1388 N N . ALA A 1 185 ? -6.627 8.404 24.947 1.00 89.25 185 ALA A N 1
ATOM 1389 C CA . ALA A 1 185 ? -7.593 8.562 23.870 1.00 89.25 185 ALA A CA 1
ATOM 1390 C C . ALA A 1 185 ? -7.874 7.208 23.205 1.00 89.25 185 ALA A C 1
ATOM 1392 O O . ALA A 1 185 ? -7.066 6.280 23.273 1.00 89.25 185 ALA A O 1
ATOM 1393 N N . SER A 1 186 ? -9.042 7.097 22.575 1.00 88.44 186 SER A N 1
ATOM 1394 C CA . SER A 1 186 ? -9.443 5.940 21.776 1.00 88.44 186 SER A CA 1
ATOM 1395 C C . SER A 1 186 ? -10.286 6.417 20.601 1.00 88.44 186 SER A C 1
ATOM 1397 O O . SER A 1 186 ? -11.124 7.306 20.756 1.00 88.44 186 SER A O 1
ATOM 1399 N N . GLY A 1 187 ? -10.059 5.835 19.430 1.00 86.44 187 GLY A N 1
ATOM 1400 C CA . GLY A 1 187 ? -10.786 6.157 18.211 1.00 86.44 187 GLY A CA 1
ATOM 1401 C C . GLY A 1 187 ? -10.151 5.505 16.984 1.00 86.44 187 GLY A C 1
ATOM 1402 O O . GLY A 1 187 ? -9.097 4.875 17.103 1.00 86.44 187 GLY A O 1
ATOM 1403 N N . PRO A 1 188 ? -10.781 5.639 15.806 1.00 86.38 188 PRO A N 1
ATOM 1404 C CA . PRO A 1 188 ? -10.190 5.198 14.550 1.00 86.38 188 PRO A CA 1
ATOM 1405 C C . PRO A 1 188 ? -8.862 5.912 14.287 1.00 86.38 188 PRO A C 1
ATOM 1407 O O . PRO A 1 188 ? -8.764 7.130 14.456 1.00 86.38 188 PRO A O 1
ATOM 1410 N N . LEU A 1 189 ? -7.857 5.164 13.831 1.00 88.06 189 LEU A N 1
ATOM 1411 C CA . LEU A 1 189 ? -6.584 5.738 13.416 1.00 88.06 189 LEU A CA 1
ATOM 1412 C C . LEU A 1 189 ? -6.694 6.262 11.981 1.00 88.06 189 LEU A C 1
ATOM 1414 O O . LEU A 1 189 ? -6.859 5.493 11.037 1.00 88.06 189 LEU A O 1
ATOM 1418 N N . LEU A 1 190 ? -6.580 7.579 11.829 1.00 89.81 190 LEU A N 1
ATOM 1419 C CA . LEU A 1 190 ? -6.445 8.256 10.543 1.00 89.81 190 LEU A CA 1
ATOM 1420 C C . LEU A 1 190 ? -5.169 9.081 10.559 1.00 89.81 190 LEU A C 1
ATOM 1422 O O . LEU A 1 190 ? -4.903 9.804 11.518 1.00 89.81 190 LEU A O 1
ATOM 1426 N N . GLY A 1 191 ? -4.382 8.990 9.495 1.00 90.06 191 GLY A N 1
ATOM 1427 C CA . GLY A 1 191 ? -3.105 9.679 9.442 1.00 90.06 191 GLY A CA 1
ATOM 1428 C C . GLY A 1 191 ? -2.355 9.427 8.148 1.00 90.06 191 GLY A C 1
ATOM 1429 O O . GLY A 1 191 ? -2.950 9.201 7.096 1.00 90.06 191 GLY A O 1
ATOM 1430 N N . GLY A 1 192 ? -1.033 9.495 8.252 1.00 93.38 192 GLY A N 1
ATOM 1431 C CA . GLY A 1 192 ? -0.100 9.358 7.146 1.00 93.38 192 GLY A CA 1
ATOM 1432 C C . GLY A 1 192 ? 0.788 10.589 7.025 1.00 93.38 192 GLY A C 1
ATOM 1433 O O . GLY A 1 192 ? 1.172 11.210 8.017 1.00 93.38 192 GLY A O 1
ATOM 1434 N N . ASN A 1 193 ? 1.135 10.961 5.800 1.00 96.19 193 ASN A N 1
ATOM 1435 C CA . ASN A 1 193 ? 1.993 12.109 5.549 1.00 96.19 193 ASN A CA 1
ATOM 1436 C C . ASN A 1 193 ? 1.250 13.434 5.769 1.00 96.19 193 ASN A C 1
ATOM 1438 O O . ASN A 1 193 ? 0.306 13.750 5.048 1.00 96.19 193 ASN A O 1
ATOM 1442 N N . LEU A 1 194 ? 1.721 14.246 6.720 1.00 94.56 194 LEU A N 1
ATOM 1443 C CA . LEU A 1 194 ? 1.066 15.499 7.106 1.00 94.56 194 LEU A CA 1
ATOM 1444 C C . LEU A 1 194 ? 0.914 16.497 5.946 1.00 94.56 194 LEU A C 1
ATOM 1446 O O . LEU A 1 194 ? -0.113 17.167 5.849 1.00 94.56 194 LEU A O 1
ATOM 1450 N N . SER A 1 195 ? 1.896 16.581 5.045 1.00 94.50 195 SER A N 1
ATOM 1451 C CA . SER A 1 195 ? 1.802 17.451 3.867 1.00 94.50 195 SER A CA 1
ATOM 1452 C C . SER A 1 195 ? 0.708 16.983 2.908 1.00 94.50 195 SER A C 1
ATOM 1454 O O . SER A 1 195 ? -0.031 17.815 2.387 1.00 94.50 195 SER A O 1
ATOM 1456 N N . MET A 1 196 ? 0.551 15.668 2.728 1.00 95.25 196 MET A N 1
ATOM 1457 C CA . MET A 1 196 ? -0.548 15.098 1.941 1.00 95.25 196 MET A CA 1
ATOM 1458 C C . MET A 1 196 ? -1.905 15.338 2.602 1.00 95.25 196 MET A C 1
ATOM 1460 O O . MET A 1 196 ? -2.846 15.725 1.916 1.00 95.25 196 MET A O 1
ATOM 1464 N N . LEU A 1 197 ? -2.006 15.185 3.928 1.00 94.62 197 LEU A N 1
ATOM 1465 C CA . LEU A 1 197 ? -3.238 15.488 4.663 1.00 94.62 197 LEU A CA 1
ATOM 1466 C C . LEU A 1 197 ? -3.641 16.956 4.468 1.00 94.62 197 LEU A C 1
ATOM 1468 O O . LEU A 1 197 ? -4.775 17.232 4.084 1.00 94.62 197 LEU A O 1
ATOM 1472 N N . GLY A 1 198 ? -2.700 17.892 4.626 1.00 95.25 198 GLY A N 1
ATOM 1473 C CA . GLY A 1 198 ? -2.947 19.315 4.378 1.00 95.25 198 GLY A CA 1
ATOM 1474 C C . GLY A 1 198 ? -3.367 19.611 2.934 1.00 95.25 198 GLY A C 1
ATOM 1475 O O . GLY A 1 198 ? -4.322 20.354 2.715 1.00 95.25 198 GLY A O 1
ATOM 1476 N N . ALA A 1 199 ? -2.704 18.995 1.951 1.00 93.50 199 ALA A N 1
ATOM 1477 C CA . ALA A 1 199 ? -3.022 19.164 0.531 1.00 93.50 199 ALA A CA 1
ATOM 1478 C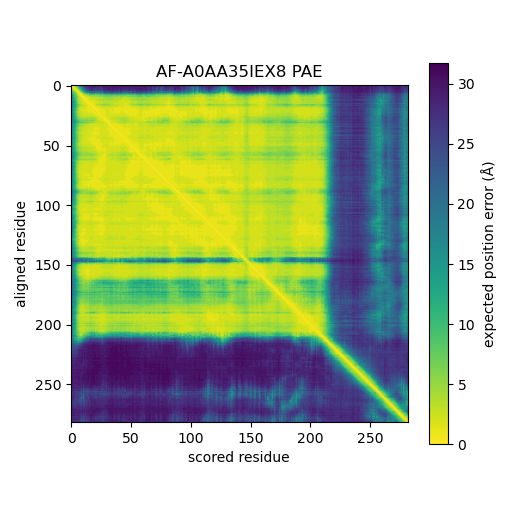 C . ALA A 1 199 ? -4.373 18.546 0.124 1.00 93.50 199 ALA A C 1
ATOM 1480 O O . ALA A 1 199 ? -4.952 18.945 -0.884 1.00 93.50 199 ALA A O 1
ATOM 1481 N N . SER A 1 200 ? -4.874 17.577 0.893 1.00 93.50 200 SER A N 1
ATOM 1482 C CA . SER A 1 200 ? -6.108 16.849 0.588 1.00 93.50 200 SER A CA 1
ATOM 1483 C C . SER A 1 200 ? -7.391 17.543 1.055 1.00 93.50 200 SER A C 1
ATOM 1485 O O . SER A 1 200 ? -8.480 17.125 0.659 1.00 93.50 200 SER A O 1
ATOM 1487 N N . MET A 1 201 ? -7.295 18.595 1.872 1.00 94.81 201 MET A N 1
ATOM 1488 C CA . MET A 1 201 ? -8.461 19.294 2.420 1.00 94.81 201 MET A CA 1
ATOM 1489 C C . MET A 1 201 ? -9.391 19.810 1.311 1.00 94.81 201 MET A C 1
ATOM 1491 O O . MET A 1 201 ? -8.956 20.499 0.390 1.00 94.81 201 MET A O 1
ATOM 1495 N N . GLY A 1 202 ? -10.685 19.493 1.407 1.00 92.44 202 GLY A N 1
ATOM 1496 C CA . GLY A 1 202 ? -11.680 19.846 0.388 1.00 92.44 202 GLY A CA 1
ATOM 1497 C C . GLY A 1 202 ? -11.625 19.0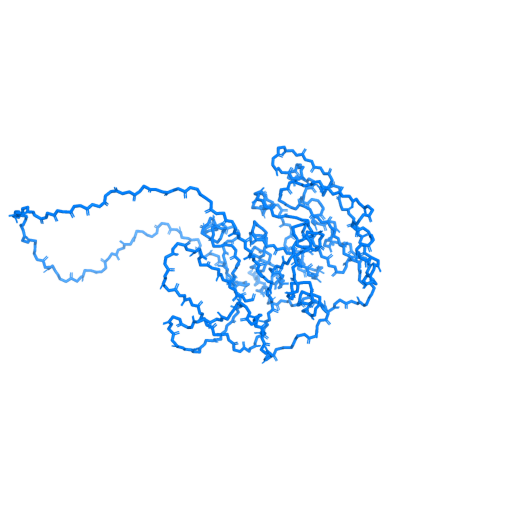16 -0.904 1.00 92.44 202 GLY A C 1
ATOM 1498 O O . GLY A 1 202 ? -12.287 19.380 -1.874 1.00 92.44 202 GLY A O 1
ATOM 1499 N N . THR A 1 203 ? -10.866 17.916 -0.933 1.00 92.81 203 THR A N 1
ATOM 1500 C CA . THR A 1 203 ? -10.779 16.980 -2.071 1.00 92.81 203 THR A CA 1
ATOM 1501 C C . THR A 1 203 ? -11.369 15.608 -1.720 1.00 92.81 203 THR A C 1
ATOM 1503 O O . THR A 1 203 ? -11.751 15.358 -0.575 1.00 92.81 203 THR A O 1
ATOM 1506 N N . LEU A 1 204 ? -11.393 14.674 -2.680 1.00 91.81 204 LEU A N 1
ATOM 1507 C CA . LEU A 1 204 ? -11.789 13.279 -2.435 1.00 91.81 204 LEU A CA 1
ATOM 1508 C C . LEU A 1 204 ? -10.912 12.567 -1.391 1.00 91.81 204 LEU A C 1
ATOM 1510 O O . LEU A 1 204 ? -11.397 11.643 -0.742 1.00 91.81 204 LEU A O 1
ATOM 1514 N N . ALA A 1 205 ? -9.664 13.003 -1.205 1.00 92.31 205 ALA A N 1
ATOM 1515 C CA . ALA A 1 205 ? -8.740 12.452 -0.215 1.00 92.31 205 ALA A CA 1
ATOM 1516 C C . ALA A 1 205 ? -8.808 13.139 1.157 1.00 92.31 205 ALA A C 1
ATOM 1518 O O . ALA A 1 205 ? -8.030 12.776 2.038 1.00 92.31 205 ALA A O 1
ATOM 1519 N N . GLU A 1 206 ? -9.692 14.119 1.370 1.00 93.81 206 GLU A N 1
ATOM 1520 C CA . GLU A 1 206 ? -9.841 14.726 2.697 1.00 93.81 206 GLU A CA 1
ATOM 1521 C C . GLU A 1 206 ? -10.181 13.630 3.731 1.00 93.81 206 GLU A C 1
ATOM 1523 O O . GLU A 1 206 ? -11.132 12.868 3.501 1.00 93.81 206 GLU A O 1
ATOM 1528 N N . PRO A 1 207 ? -9.435 13.540 4.852 1.00 89.19 207 PRO A N 1
ATOM 1529 C CA . PRO A 1 207 ? -9.676 12.543 5.886 1.00 89.19 207 PRO A CA 1
ATOM 1530 C C . PRO A 1 207 ? -11.098 12.635 6.431 1.00 89.19 207 PRO A C 1
ATOM 1532 O O . PRO A 1 207 ? -11.577 13.707 6.795 1.00 89.19 207 PRO A O 1
ATOM 1535 N N . GLY A 1 208 ? -11.769 11.494 6.529 1.00 86.50 208 GLY A N 1
ATOM 1536 C CA . GLY A 1 208 ? -13.129 11.430 7.037 1.00 86.50 208 GLY A CA 1
ATOM 1537 C C . GLY A 1 208 ? -13.552 10.001 7.326 1.00 86.50 208 GLY A C 1
ATOM 1538 O O . GLY A 1 208 ? -12.957 9.047 6.825 1.00 86.50 208 GLY A O 1
ATOM 1539 N N . HIS A 1 209 ? -14.584 9.860 8.154 1.00 82.25 209 HIS A N 1
ATOM 1540 C CA . HIS A 1 209 ? -15.181 8.558 8.415 1.00 82.25 209 HIS A CA 1
ATOM 1541 C C . HIS A 1 209 ? -16.016 8.104 7.203 1.00 82.25 209 HIS A C 1
ATOM 1543 O O . HIS A 1 209 ? -16.702 8.936 6.598 1.00 82.25 209 HIS A O 1
ATOM 1549 N N . PRO A 1 210 ? -16.021 6.801 6.879 1.00 81.00 210 PRO A N 1
ATOM 1550 C CA . PRO A 1 210 ? -16.956 6.205 5.942 1.00 81.00 210 PRO A CA 1
ATOM 1551 C C . PRO A 1 210 ? -18.395 6.653 6.216 1.00 81.00 210 PRO A C 1
ATOM 1553 O O . PRO A 1 210 ? -18.830 6.704 7.371 1.00 81.00 210 PRO A O 1
ATOM 1556 N N . GLY A 1 211 ? -19.115 7.041 5.162 1.00 65.31 211 GLY A N 1
ATOM 1557 C CA . GLY A 1 211 ? -20.500 7.519 5.256 1.00 65.31 211 GLY A CA 1
ATOM 1558 C C . GLY A 1 211 ? -20.679 8.980 5.697 1.00 65.31 211 GLY A C 1
ATOM 1559 O O . GLY A 1 211 ? -21.799 9.485 5.649 1.00 65.31 211 GLY A O 1
ATOM 1560 N N . LEU A 1 212 ? -19.611 9.699 6.070 1.00 61.03 212 LEU A N 1
ATOM 1561 C CA . LEU A 1 212 ? -19.660 11.154 6.241 1.00 61.03 212 LEU A CA 1
ATOM 1562 C C . LEU A 1 212 ? -19.366 11.838 4.899 1.00 61.03 212 LEU A C 1
ATOM 1564 O O . LEU A 1 212 ? -18.215 12.091 4.524 1.00 61.03 212 LEU A O 1
ATOM 1568 N N . HIS A 1 213 ? -20.427 12.148 4.155 1.00 54.03 213 HIS A N 1
ATOM 1569 C CA . HIS A 1 213 ? -20.303 12.983 2.963 1.00 54.03 213 HIS A CA 1
ATOM 1570 C C . HIS A 1 213 ? -19.875 14.401 3.359 1.00 54.03 213 HIS A C 1
ATOM 1572 O O . HIS A 1 213 ? -20.353 14.929 4.370 1.00 54.03 213 HIS A O 1
ATOM 1578 N N . PRO A 1 214 ? -18.987 15.047 2.581 1.00 47.28 214 PRO A N 1
ATOM 1579 C CA . PRO A 1 214 ? -18.684 16.445 2.814 1.00 47.28 214 PRO A CA 1
ATOM 1580 C C . PRO A 1 214 ? -19.985 17.225 2.641 1.00 47.28 214 PRO A C 1
ATOM 1582 O O . PRO A 1 214 ? -20.600 17.205 1.575 1.00 47.28 214 PRO A O 1
ATOM 1585 N N . VAL A 1 215 ? -20.422 17.908 3.699 1.00 41.91 215 VAL A N 1
ATOM 1586 C CA . VAL A 1 215 ? -21.457 18.929 3.572 1.00 41.91 215 VAL A CA 1
ATOM 1587 C C . VAL A 1 215 ? -20.904 19.926 2.565 1.00 41.91 215 VAL A C 1
ATOM 1589 O O . VAL A 1 215 ? -19.914 20.601 2.857 1.00 41.91 215 VAL A O 1
ATOM 1592 N N . HIS A 1 216 ? -21.490 19.992 1.365 1.00 38.53 216 HIS A N 1
ATOM 1593 C CA . HIS A 1 216 ? -21.196 21.066 0.427 1.00 38.53 216 HIS A CA 1
ATOM 1594 C C . HIS A 1 216 ? -21.330 22.373 1.208 1.00 38.53 216 HIS A C 1
ATOM 1596 O O . HIS A 1 216 ? -22.439 22.773 1.570 1.00 38.53 216 HIS A O 1
ATOM 1602 N N . ARG A 1 217 ? -20.206 23.039 1.500 1.00 40.06 217 ARG A N 1
ATOM 1603 C CA . ARG A 1 217 ? -20.226 24.420 1.972 1.00 40.06 217 ARG A CA 1
ATOM 1604 C C . ARG A 1 217 ? -20.723 25.269 0.809 1.00 40.06 217 ARG A C 1
ATOM 1606 O O . ARG A 1 217 ? -19.947 25.894 0.093 1.00 40.06 217 ARG A O 1
ATOM 1613 N N . GLY A 1 218 ? -22.042 25.308 0.629 1.00 29.59 218 GLY A N 1
ATOM 1614 C CA . GLY A 1 218 ? -22.685 26.472 0.049 1.00 29.59 218 GLY A CA 1
ATOM 1615 C C . GLY A 1 218 ? -22.166 27.686 0.811 1.00 29.59 218 GLY A C 1
ATOM 1616 O O . GLY A 1 218 ? -21.998 27.618 2.029 1.00 29.59 218 GLY A O 1
ATOM 1617 N N . ARG A 1 219 ? -21.830 28.760 0.089 1.00 35.47 219 ARG A N 1
ATOM 1618 C CA . ARG A 1 219 ? -21.364 30.033 0.653 1.00 35.47 219 ARG A CA 1
ATOM 1619 C C . ARG A 1 219 ? -22.368 30.548 1.690 1.00 35.47 219 ARG A C 1
ATOM 1621 O O . ARG A 1 219 ? -23.219 31.373 1.378 1.00 35.47 219 ARG A O 1
ATOM 1628 N N . GLN A 1 220 ? -22.259 30.100 2.929 1.00 28.22 220 GLN A N 1
ATOM 1629 C CA . GLN A 1 220 ? -22.873 30.770 4.054 1.00 28.22 220 GLN A CA 1
ATOM 1630 C C . GLN A 1 220 ? -21.873 31.836 4.479 1.00 28.22 220 GLN A C 1
ATOM 1632 O O . GLN A 1 220 ? -20.810 31.540 5.023 1.00 28.22 220 GLN A O 1
ATOM 1637 N N . ARG A 1 221 ? -22.185 33.092 4.137 1.00 29.39 221 ARG A N 1
ATOM 1638 C CA . ARG A 1 221 ? -21.580 34.247 4.802 1.00 29.39 221 ARG A CA 1
ATOM 1639 C C . ARG A 1 221 ? -21.728 34.002 6.299 1.00 29.39 221 ARG A C 1
ATOM 1641 O O . ARG A 1 221 ? -22.850 33.835 6.769 1.00 29.39 221 ARG A O 1
ATOM 1648 N N . ALA A 1 222 ? -20.612 33.967 7.018 1.00 29.91 222 ALA A N 1
ATOM 1649 C CA . ALA A 1 222 ? -20.637 33.975 8.467 1.00 29.91 222 ALA A CA 1
ATOM 1650 C C . ALA A 1 222 ? -21.341 35.265 8.911 1.00 29.91 222 ALA A C 1
ATOM 1652 O O . ALA A 1 222 ? -20.789 36.358 8.796 1.00 29.91 222 ALA A O 1
ATOM 1653 N N . VAL A 1 223 ? -22.590 35.143 9.353 1.00 29.89 223 VAL A N 1
ATOM 1654 C CA . VAL A 1 223 ? -23.223 36.161 10.181 1.00 29.89 223 VAL A CA 1
ATOM 1655 C C . VAL A 1 223 ? -22.653 35.933 11.571 1.00 29.89 223 VAL A C 1
ATOM 1657 O O . VAL A 1 223 ? -22.958 34.933 12.215 1.00 29.89 223 VAL A O 1
ATOM 1660 N N . VAL A 1 224 ? -21.756 36.820 11.990 1.00 33.72 224 VAL A N 1
ATOM 1661 C CA . VAL A 1 224 ? -21.252 36.860 13.363 1.00 33.72 224 VAL A CA 1
ATOM 1662 C C . VAL A 1 224 ? -22.392 37.385 14.244 1.00 33.72 224 VAL A C 1
ATOM 1664 O O . VAL A 1 224 ? -22.865 38.494 13.985 1.00 33.72 224 VAL A O 1
ATOM 1667 N N . PRO A 1 225 ? -22.870 36.646 15.262 1.00 31.03 225 PRO A N 1
ATOM 1668 C CA . PRO A 1 225 ? -23.767 37.214 16.258 1.00 31.03 225 PRO A CA 1
ATOM 1669 C C . PRO A 1 225 ? -22.976 38.218 17.101 1.00 31.03 225 PRO A C 1
ATOM 1671 O O . PRO A 1 225 ? -21.923 37.886 17.645 1.00 31.03 225 PRO A O 1
ATOM 1674 N N . GLY A 1 226 ? -23.464 39.457 17.164 1.00 30.67 226 GLY A N 1
ATOM 1675 C CA . GLY A 1 226 ? -22.827 40.546 17.896 1.00 30.67 226 GLY A CA 1
ATOM 1676 C C . GLY A 1 226 ? -22.717 40.264 19.397 1.00 30.67 226 GLY A C 1
ATOM 1677 O O . GLY A 1 226 ? -23.716 40.002 20.061 1.00 30.67 226 GLY A O 1
ATOM 1678 N N . GLY A 1 227 ? -21.495 40.368 19.916 1.00 29.20 227 GLY A N 1
ATOM 1679 C CA . GLY A 1 227 ? -21.183 40.635 21.321 1.00 29.20 227 GLY A CA 1
ATOM 1680 C C . GLY A 1 227 ? -20.537 42.024 21.436 1.00 29.20 227 GLY A C 1
ATOM 1681 O O . GLY A 1 227 ? -20.002 42.512 20.437 1.00 29.20 227 GLY A O 1
ATOM 1682 N N . PRO A 1 228 ? -20.640 42.701 22.593 1.00 31.42 228 PRO A N 1
ATOM 1683 C CA . PRO A 1 228 ? -20.498 44.151 22.687 1.00 31.42 228 PRO A CA 1
ATOM 1684 C C . PRO A 1 228 ? -19.069 44.637 22.429 1.00 31.42 228 PRO A C 1
ATOM 1686 O O . PRO A 1 228 ? -18.087 43.988 22.784 1.00 31.42 228 PRO A O 1
ATOM 1689 N N . ALA A 1 229 ? -19.004 45.809 21.798 1.00 33.09 229 ALA A N 1
ATOM 1690 C CA . ALA A 1 229 ? -17.801 46.523 21.411 1.00 33.09 229 ALA A CA 1
ATOM 1691 C C . ALA A 1 229 ? -16.901 46.845 22.614 1.00 33.09 229 ALA A C 1
ATOM 1693 O O . ALA A 1 229 ? -17.359 47.407 23.608 1.00 33.09 229 ALA A O 1
ATOM 1694 N N . ALA A 1 230 ? -15.613 46.538 22.479 1.00 33.12 230 ALA A N 1
ATOM 1695 C CA . ALA A 1 230 ? -14.552 47.191 23.231 1.00 33.12 230 ALA A CA 1
ATOM 1696 C C . ALA A 1 230 ? -13.826 48.142 22.268 1.00 33.12 230 ALA A C 1
ATOM 1698 O O . ALA A 1 230 ? -13.379 47.723 21.198 1.00 33.12 230 ALA A O 1
ATOM 1699 N N . ASP A 1 231 ? -13.790 49.421 22.637 1.00 29.33 231 ASP A N 1
ATOM 1700 C CA . ASP A 1 231 ? -13.255 50.528 21.843 1.00 29.33 231 ASP A CA 1
ATOM 1701 C C . ASP A 1 231 ? -11.746 50.403 21.545 1.00 29.33 231 ASP A C 1
ATOM 1703 O O . ASP A 1 231 ? -10.987 49.867 22.360 1.00 29.33 231 ASP A O 1
ATOM 1707 N N . PRO A 1 232 ? -11.270 50.945 20.406 1.00 30.73 232 PRO A N 1
ATOM 1708 C CA . PRO A 1 232 ? -9.863 50.928 20.035 1.00 30.73 232 PRO A CA 1
ATOM 1709 C C . PRO A 1 232 ? -9.119 52.125 20.645 1.00 30.73 232 PRO A C 1
ATOM 1711 O O . PRO A 1 232 ? -9.393 53.276 20.307 1.00 30.73 232 PRO A O 1
ATOM 1714 N N . VAL A 1 233 ? -8.109 51.870 21.481 1.00 30.36 233 VAL A N 1
ATOM 1715 C CA . VAL A 1 233 ? -7.143 52.902 21.896 1.00 30.36 233 VAL A CA 1
ATOM 1716 C C . VAL A 1 233 ? -5.807 52.687 21.185 1.00 30.36 233 VAL A C 1
ATOM 1718 O O . VAL A 1 233 ? -5.039 51.787 21.503 1.00 30.36 233 VAL A O 1
ATOM 1721 N N . ALA A 1 234 ? -5.617 53.543 20.181 1.00 28.36 234 ALA A N 1
ATOM 1722 C CA . ALA A 1 234 ? -4.410 54.249 19.750 1.00 28.36 234 ALA A CA 1
ATOM 1723 C C . ALA A 1 234 ? -3.029 53.559 19.791 1.00 28.36 234 ALA A C 1
ATOM 1725 O O . ALA A 1 234 ? -2.455 53.255 20.833 1.00 28.36 234 ALA A O 1
ATOM 1726 N N . LEU A 1 235 ? -2.431 53.524 18.598 1.00 32.12 235 LEU A N 1
ATOM 1727 C CA . LEU A 1 235 ? -0.994 53.482 18.343 1.00 32.12 235 LEU A CA 1
ATOM 1728 C C . LEU A 1 235 ? -0.268 54.658 19.027 1.00 32.12 235 LEU A C 1
ATOM 1730 O O . LEU A 1 235 ? -0.612 55.817 18.807 1.00 32.12 235 LEU A O 1
ATOM 1734 N N . GLY A 1 236 ? 0.797 54.355 19.768 1.00 24.67 236 GLY A N 1
ATOM 1735 C CA . GLY A 1 236 ? 1.792 55.310 20.261 1.00 24.67 236 GLY A CA 1
ATOM 1736 C C . GLY A 1 236 ? 3.060 54.545 20.632 1.00 24.67 236 GLY A C 1
ATOM 1737 O O . GLY A 1 236 ? 3.012 53.655 21.473 1.00 24.67 236 GLY A O 1
ATOM 1738 N N . GLY A 1 237 ? 4.155 54.794 19.914 1.00 23.97 237 GLY A N 1
ATOM 1739 C CA . GLY A 1 237 ? 5.327 53.918 19.903 1.00 23.97 237 GLY A CA 1
ATOM 1740 C C . GLY A 1 237 ? 6.302 54.077 21.067 1.00 23.97 237 GLY A C 1
ATOM 1741 O O . GLY A 1 237 ? 6.255 55.052 21.803 1.00 23.97 237 GLY A O 1
ATOM 1742 N N . GLN A 1 238 ? 7.258 53.151 21.144 1.00 26.50 238 GLN A N 1
ATOM 1743 C CA . GLN A 1 238 ? 8.688 53.456 21.223 1.00 26.50 238 GLN A CA 1
ATOM 1744 C C . GLN A 1 238 ? 9.524 52.193 20.986 1.00 26.50 238 GLN A C 1
ATOM 1746 O O . GLN A 1 238 ? 9.089 51.072 21.227 1.00 26.50 238 GLN A O 1
ATOM 1751 N N . ALA A 1 239 ? 10.705 52.427 20.422 1.00 28.59 239 ALA A N 1
ATOM 1752 C CA . ALA A 1 239 ? 11.664 51.449 19.943 1.00 28.59 239 ALA A CA 1
ATOM 1753 C C . ALA A 1 239 ? 12.541 50.851 21.056 1.00 28.59 239 ALA A C 1
ATOM 1755 O O . ALA A 1 239 ? 12.768 51.472 22.091 1.00 28.59 239 ALA A O 1
ATOM 1756 N N . GLY A 1 240 ? 13.116 49.690 20.743 1.00 24.88 240 GLY A N 1
ATOM 1757 C CA . GLY A 1 240 ? 14.179 49.001 21.479 1.00 24.88 240 GLY A CA 1
ATOM 1758 C C . GLY A 1 240 ? 13.860 47.508 21.491 1.00 24.88 240 GLY A C 1
ATOM 1759 O O . GLY A 1 240 ? 12.781 47.127 21.911 1.00 24.88 240 GLY A O 1
ATOM 1760 N N . GLY A 1 241 ? 14.666 46.581 21.001 1.00 23.27 241 GLY A N 1
ATOM 1761 C CA . GLY A 1 241 ? 16.018 46.558 20.475 1.00 23.27 241 GLY A CA 1
ATOM 1762 C C . GLY A 1 241 ? 16.378 45.070 20.339 1.0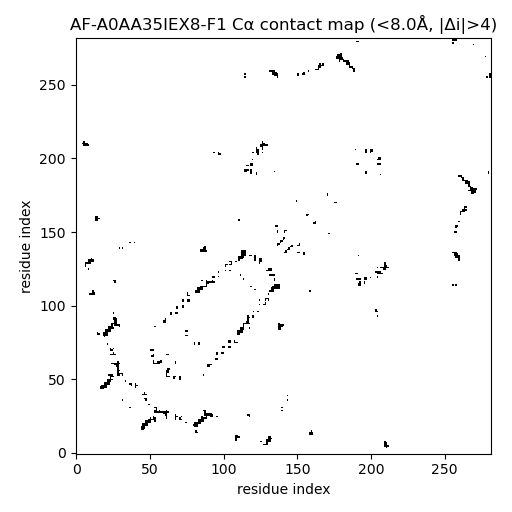0 23.27 241 GLY A C 1
ATOM 1763 O O . GLY A 1 241 ? 15.761 44.225 20.979 1.00 23.27 241 GLY A O 1
ATOM 1764 N N . ASP A 1 242 ? 17.375 44.788 19.510 1.00 26.08 242 ASP A N 1
ATOM 1765 C CA . ASP A 1 242 ? 18.110 43.523 19.396 1.00 26.08 242 ASP A CA 1
ATOM 1766 C C . ASP A 1 242 ? 17.542 42.308 18.621 1.00 26.08 242 ASP A C 1
ATOM 1768 O O . ASP A 1 242 ? 16.707 41.534 19.073 1.00 26.08 242 ASP A O 1
ATOM 1772 N N . GLN A 1 243 ? 18.159 42.145 17.439 1.00 24.86 243 GLN A N 1
ATOM 1773 C CA . GLN A 1 243 ? 18.966 40.992 16.992 1.00 24.86 243 GLN A CA 1
ATOM 1774 C C . GLN A 1 243 ? 18.291 39.628 16.791 1.00 24.86 243 GLN A C 1
ATOM 1776 O O . GLN A 1 243 ? 17.869 38.959 17.725 1.00 24.86 243 GLN A O 1
ATOM 1781 N N . GLY A 1 244 ? 18.389 39.130 15.552 1.00 24.31 244 GLY A N 1
ATOM 1782 C CA . GLY A 1 244 ? 18.329 37.692 15.283 1.00 24.31 244 GLY A CA 1
ATOM 1783 C C . GLY A 1 244 ? 17.829 37.317 13.894 1.00 24.31 244 GLY A C 1
ATOM 1784 O O . GLY A 1 244 ? 16.765 36.723 13.761 1.00 24.31 244 GLY A O 1
ATOM 1785 N N . ARG A 1 245 ? 18.591 37.641 12.842 1.00 27.98 245 ARG A N 1
ATOM 1786 C CA . ARG A 1 245 ? 18.372 37.123 11.482 1.00 27.98 245 ARG A CA 1
ATOM 1787 C C . ARG A 1 245 ? 19.427 36.052 11.185 1.00 27.98 245 ARG A C 1
ATOM 1789 O O . ARG A 1 245 ? 20.598 36.384 11.067 1.00 27.98 245 ARG A O 1
ATOM 1796 N N . ALA A 1 246 ? 19.001 34.804 11.024 1.00 24.48 246 ALA A N 1
ATOM 1797 C CA . ALA A 1 246 ? 19.692 33.713 10.320 1.00 24.48 246 ALA A CA 1
ATOM 1798 C C . ALA A 1 246 ? 18.617 32.632 10.064 1.00 24.48 246 ALA A C 1
ATOM 1800 O O . ALA A 1 246 ? 17.855 32.322 10.967 1.00 24.48 246 ALA A O 1
ATOM 1801 N N . GLY A 1 247 ? 18.371 32.100 8.867 1.00 30.20 247 GLY A N 1
ATOM 1802 C CA . GLY A 1 247 ? 19.322 31.745 7.821 1.00 30.20 247 GLY A CA 1
ATOM 1803 C C . GLY A 1 247 ? 19.768 30.295 8.034 1.00 30.20 247 GLY A C 1
ATOM 1804 O O . GLY A 1 247 ? 20.653 30.052 8.840 1.00 30.20 247 GLY A O 1
ATOM 1805 N N . GLY A 1 248 ? 19.158 29.346 7.323 1.00 21.81 248 GLY A N 1
ATOM 1806 C CA . GLY A 1 248 ? 19.542 27.927 7.300 1.00 21.81 248 GLY A CA 1
ATOM 1807 C C . GLY A 1 248 ? 18.431 27.120 6.625 1.00 21.81 248 GLY A C 1
ATOM 1808 O O . GLY A 1 248 ? 17.264 27.358 6.899 1.00 21.81 248 GLY A O 1
ATOM 1809 N N . GLY A 1 249 ? 18.659 26.229 5.668 1.00 20.89 249 GLY A N 1
ATOM 1810 C CA . GLY A 1 249 ? 19.849 25.438 5.379 1.00 20.89 249 GLY A CA 1
ATOM 1811 C C . GLY A 1 249 ? 19.360 24.001 5.180 1.00 20.89 249 GLY A C 1
ATOM 1812 O O . GLY A 1 249 ? 18.743 23.437 6.073 1.00 20.89 249 GLY A O 1
ATOM 1813 N N . LEU A 1 250 ? 19.543 23.469 3.971 1.00 26.83 250 LEU A N 1
ATOM 1814 C CA . LEU A 1 250 ? 19.177 22.115 3.537 1.00 26.83 250 LEU A CA 1
ATOM 1815 C C . LEU A 1 250 ? 19.730 20.996 4.439 1.00 26.83 250 LEU A C 1
ATOM 1817 O O . LEU A 1 250 ? 20.826 21.151 4.971 1.00 26.83 250 LEU A O 1
ATOM 1821 N N . CYS A 1 251 ? 19.041 19.840 4.392 1.00 22.36 251 CYS A N 1
ATOM 1822 C CA . CYS A 1 251 ? 19.422 18.453 4.764 1.00 22.36 251 CYS A CA 1
ATOM 1823 C C . CYS A 1 251 ? 18.581 17.908 5.923 1.00 22.36 251 CYS A C 1
ATOM 1825 O O . CYS A 1 251 ? 18.117 18.677 6.748 1.00 22.36 251 CYS A O 1
ATOM 1827 N N . ARG A 1 252 ? 18.366 16.609 6.118 1.00 24.66 252 ARG A N 1
ATOM 1828 C CA . ARG A 1 252 ? 18.440 15.331 5.384 1.00 24.66 252 ARG A CA 1
ATOM 1829 C C . ARG A 1 252 ? 17.729 14.352 6.353 1.00 24.66 252 ARG A C 1
ATOM 1831 O O . ARG A 1 252 ? 17.581 14.665 7.528 1.00 24.66 252 ARG A O 1
ATOM 1838 N N . ASP A 1 253 ? 17.327 13.192 5.850 1.00 23.52 253 ASP A N 1
ATOM 1839 C CA . ASP A 1 253 ? 16.976 11.994 6.633 1.00 23.52 253 ASP A CA 1
ATOM 1840 C C . ASP A 1 253 ? 15.568 11.944 7.259 1.00 23.52 253 ASP A C 1
ATOM 1842 O O . ASP A 1 253 ? 15.211 12.646 8.199 1.00 23.52 253 ASP A O 1
ATOM 1846 N N . TYR A 1 254 ? 14.745 11.058 6.688 1.00 25.33 254 TYR A N 1
ATOM 1847 C CA . TYR A 1 254 ? 13.357 10.823 7.066 1.00 25.33 254 TYR A CA 1
ATOM 1848 C C . TYR A 1 254 ? 13.038 9.329 6.998 1.00 25.33 254 TYR A C 1
ATOM 1850 O O . TYR A 1 254 ? 13.149 8.702 5.939 1.00 25.33 254 TYR A O 1
ATOM 1858 N N . HIS A 1 255 ? 12.609 8.755 8.120 1.00 23.44 255 HIS A N 1
ATOM 1859 C CA . HIS A 1 255 ? 12.138 7.375 8.219 1.00 23.44 255 HIS A CA 1
ATOM 1860 C C . HIS A 1 255 ? 10.702 7.348 8.758 1.00 23.44 255 HIS A C 1
ATOM 1862 O O . HIS A 1 255 ? 10.349 8.104 9.656 1.00 23.44 255 HIS A O 1
ATOM 1868 N N . SER A 1 256 ? 9.861 6.522 8.140 1.00 28.80 256 SER A N 1
ATOM 1869 C CA . SER A 1 256 ? 8.411 6.423 8.342 1.00 28.80 256 SER A CA 1
ATOM 1870 C C . SER A 1 256 ? 8.028 4.977 8.660 1.00 28.80 256 SER A C 1
ATOM 1872 O O . SER A 1 256 ? 8.504 4.068 7.975 1.00 28.80 256 SER A O 1
ATOM 1874 N N . GLY A 1 257 ? 7.191 4.795 9.687 1.00 28.25 257 GLY A N 1
ATOM 1875 C CA . GLY A 1 257 ? 6.689 3.509 10.182 1.00 28.25 257 GLY A CA 1
ATOM 1876 C C . GLY A 1 257 ? 5.276 3.162 9.699 1.00 28.25 257 GLY A C 1
ATOM 1877 O O . GLY A 1 257 ? 4.620 3.963 9.026 1.00 28.25 257 GLY A O 1
ATOM 1878 N N . VAL A 1 258 ? 4.866 1.930 10.011 1.00 27.86 258 VAL A N 1
ATOM 1879 C CA . VAL A 1 258 ? 3.694 1.225 9.482 1.00 27.86 258 VAL A CA 1
ATOM 1880 C C . VAL A 1 258 ? 2.662 0.964 10.580 1.00 27.86 258 VAL A C 1
ATOM 1882 O O . VAL A 1 258 ? 3.041 0.324 11.559 1.00 27.86 258 VAL A O 1
ATOM 1885 N N . GLY A 1 259 ? 1.377 1.279 10.377 1.00 31.12 259 GLY A N 1
ATOM 1886 C CA . GLY A 1 259 ? 0.344 0.975 11.374 1.00 31.12 259 GLY A CA 1
ATOM 1887 C C . GLY A 1 259 ? -1.075 0.786 10.826 1.00 31.12 259 GLY A C 1
ATOM 1888 O O . GLY A 1 259 ? -1.574 1.599 10.046 1.00 31.12 259 GLY A O 1
ATOM 1889 N N . ALA A 1 260 ? -1.739 -0.276 11.291 1.00 25.69 260 ALA A N 1
ATOM 1890 C CA . ALA A 1 260 ? -3.189 -0.433 11.364 1.00 25.69 260 ALA A CA 1
ATOM 1891 C C . ALA A 1 260 ? -3.553 -1.309 12.578 1.00 25.69 260 ALA A C 1
ATOM 1893 O O . ALA A 1 260 ? -3.194 -2.480 12.595 1.00 25.69 260 ALA A O 1
ATOM 1894 N N . VAL A 1 261 ? -4.317 -0.792 13.554 1.00 27.20 261 VAL A N 1
ATOM 1895 C CA . VAL A 1 261 ? -5.069 -1.621 14.522 1.00 27.20 261 VAL A CA 1
ATOM 1896 C C . VAL A 1 261 ? -6.348 -0.901 14.958 1.00 27.20 261 VAL A C 1
ATOM 1898 O O . VAL A 1 261 ? -6.338 0.280 15.305 1.00 27.20 261 VAL A O 1
ATOM 1901 N N . ALA A 1 262 ? -7.458 -1.641 14.965 1.00 27.84 262 ALA A N 1
ATOM 1902 C CA . ALA A 1 262 ? -8.693 -1.271 15.636 1.00 27.84 262 ALA A CA 1
ATOM 1903 C C . ALA A 1 262 ? -8.644 -1.724 17.103 1.00 27.84 262 ALA A C 1
ATOM 1905 O O . ALA A 1 262 ? -8.465 -2.910 17.369 1.00 27.84 262 ALA A O 1
ATOM 1906 N N . GLY A 1 263 ? -8.859 -0.771 18.015 1.00 30.14 263 GLY A N 1
ATOM 1907 C CA . GLY A 1 263 ? -9.088 -0.947 19.452 1.00 30.14 263 GLY A CA 1
ATOM 1908 C C . GLY A 1 263 ? -7.829 -1.272 20.262 1.00 30.14 263 GLY A C 1
ATOM 1909 O O . GLY A 1 263 ? -7.100 -2.202 19.952 1.00 30.14 263 GLY A O 1
ATOM 1910 N N . GLY A 1 264 ? -7.597 -0.512 21.331 1.00 27.45 264 GLY A N 1
ATOM 1911 C CA . GLY A 1 264 ? -6.424 -0.649 22.198 1.00 27.45 264 GLY A CA 1
ATOM 1912 C C . GLY A 1 264 ? -5.575 0.617 22.219 1.00 27.45 264 GLY A C 1
ATOM 1913 O O . GLY A 1 264 ? -5.399 1.275 21.205 1.00 27.45 264 GLY A O 1
ATOM 1914 N N . HIS A 1 265 ? -5.138 0.993 23.414 1.00 28.84 265 HIS A N 1
ATOM 1915 C CA . HIS A 1 265 ? -4.642 2.313 23.799 1.00 28.84 265 HIS A CA 1
ATOM 1916 C C . HIS A 1 265 ? -3.489 2.871 22.956 1.00 28.84 265 HIS A C 1
ATOM 1918 O O . HIS A 1 265 ? -2.506 2.185 22.693 1.00 28.84 265 HIS A O 1
ATOM 1924 N N . LEU A 1 266 ? -3.587 4.165 22.636 1.00 27.47 266 LEU A N 1
ATOM 1925 C CA . LEU A 1 266 ? -2.560 4.930 21.937 1.00 27.47 266 LEU A CA 1
ATOM 1926 C C . LEU A 1 266 ? -2.124 6.132 22.784 1.00 27.47 266 LEU A C 1
ATOM 1928 O O . LEU A 1 266 ? -2.922 7.022 23.081 1.00 27.47 266 LEU A O 1
ATOM 1932 N N . CYS A 1 267 ? -0.848 6.135 23.177 1.00 23.62 267 CYS A N 1
ATOM 1933 C CA . CYS A 1 267 ? -0.179 7.246 23.852 1.00 23.62 267 CYS A CA 1
ATOM 1934 C C . CYS A 1 267 ? 0.471 8.159 22.804 1.00 23.62 267 CYS A C 1
ATOM 1936 O O . CYS A 1 267 ? 1.356 7.727 22.072 1.00 23.62 267 CYS A O 1
ATOM 1938 N N . ALA A 1 268 ? 0.052 9.425 22.745 1.00 26.53 268 ALA A N 1
ATOM 1939 C CA . ALA A 1 268 ? 0.655 10.428 21.873 1.00 26.53 268 ALA A CA 1
ATOM 1940 C C . ALA A 1 268 ? 1.904 11.036 22.528 1.00 26.53 268 ALA A C 1
ATOM 1942 O O . ALA A 1 268 ? 1.874 11.492 23.672 1.00 26.53 268 ALA A O 1
ATOM 1943 N N . ALA A 1 269 ? 3.002 11.065 21.781 1.00 28.64 269 ALA A N 1
ATOM 1944 C CA . ALA A 1 269 ? 4.300 11.526 22.233 1.00 28.64 269 ALA A CA 1
ATOM 1945 C C . ALA A 1 269 ? 4.934 12.469 21.206 1.00 28.64 269 ALA A C 1
ATOM 1947 O O . ALA A 1 269 ? 4.945 12.197 20.013 1.00 28.64 269 ALA A O 1
ATOM 1948 N N . GLY A 1 270 ? 5.475 13.579 21.685 1.00 24.86 270 GLY A N 1
ATOM 1949 C CA . GLY A 1 270 ? 6.202 14.583 20.928 1.00 24.86 270 GLY A CA 1
ATOM 1950 C C . GLY A 1 270 ? 7.199 15.246 21.872 1.00 24.86 270 GLY A C 1
ATOM 1951 O O . GLY A 1 270 ? 6.953 15.385 23.070 1.00 24.86 270 GLY A O 1
ATOM 1952 N N . SER A 1 271 ? 8.354 15.621 21.350 1.00 26.55 271 SER A N 1
ATOM 1953 C CA . SER A 1 271 ? 9.360 16.378 22.084 1.00 26.55 271 SER A CA 1
ATOM 1954 C C . SER A 1 271 ? 9.561 17.717 21.383 1.00 26.55 271 SER A C 1
ATOM 1956 O O . SER A 1 271 ? 9.733 17.797 20.167 1.00 26.55 271 SER A O 1
ATOM 1958 N N . ALA A 1 272 ? 9.493 18.798 22.158 1.00 27.73 272 ALA A N 1
ATOM 1959 C CA . ALA A 1 272 ? 9.916 20.115 21.715 1.00 27.73 272 ALA A CA 1
ATOM 1960 C C . ALA A 1 272 ? 11.427 20.224 21.949 1.00 27.73 272 ALA A C 1
ATOM 1962 O O . ALA A 1 272 ? 11.876 20.256 23.092 1.00 27.73 272 ALA A O 1
ATOM 1963 N N . GLY A 1 273 ? 12.212 20.258 20.872 1.00 23.92 273 GLY A N 1
ATOM 1964 C CA . GLY A 1 273 ? 13.660 20.419 20.970 1.00 23.92 273 GLY A CA 1
ATOM 1965 C C . GLY A 1 273 ? 14.378 20.311 19.629 1.00 23.92 273 GLY A C 1
ATOM 1966 O O . GLY A 1 273 ? 14.847 19.244 19.272 1.00 23.92 273 GLY A O 1
ATOM 1967 N N . VAL A 1 274 ? 14.485 21.453 18.943 1.00 26.88 274 VAL A N 1
ATOM 1968 C CA . VAL A 1 274 ? 15.452 21.791 17.879 1.00 26.88 274 VAL A CA 1
ATOM 1969 C C . VAL A 1 274 ? 15.449 20.903 16.618 1.00 26.88 274 VAL A C 1
ATOM 1971 O O . VAL A 1 274 ? 16.116 19.881 16.542 1.00 26.88 274 VAL A O 1
ATOM 1974 N N . GLY A 1 275 ? 14.773 21.381 15.564 1.00 26.70 275 GLY A N 1
ATOM 1975 C CA . GLY A 1 275 ? 15.097 21.026 14.174 1.00 26.70 275 GLY A CA 1
ATOM 1976 C C . GLY A 1 275 ? 14.898 19.561 13.778 1.00 26.70 275 GLY A C 1
ATOM 1977 O O . GLY A 1 275 ? 15.794 18.961 13.202 1.00 26.70 275 GLY A O 1
ATOM 1978 N N . GLY A 1 276 ? 13.730 18.983 14.048 1.00 23.31 276 GLY A N 1
ATOM 1979 C CA . GLY A 1 276 ? 13.380 17.630 13.618 1.00 23.31 276 GLY A CA 1
ATOM 1980 C C . GLY A 1 276 ? 11.882 17.545 13.375 1.00 23.31 276 GLY A C 1
ATOM 1981 O O . GLY A 1 276 ? 11.083 18.013 14.180 1.00 23.31 276 GLY A O 1
ATOM 1982 N N . MET A 1 277 ? 11.498 17.037 12.214 1.00 25.25 277 MET A N 1
ATOM 1983 C CA . MET A 1 277 ? 10.116 17.026 11.764 1.00 25.25 277 MET A CA 1
ATOM 1984 C C . MET A 1 277 ? 9.278 16.058 12.613 1.00 25.25 277 MET A C 1
ATOM 1986 O O . MET A 1 277 ? 9.707 14.937 12.872 1.00 25.25 277 MET A O 1
ATOM 1990 N N . ALA A 1 278 ? 8.084 16.483 13.033 1.00 23.72 278 ALA A N 1
ATOM 1991 C CA . ALA A 1 278 ? 7.164 15.664 13.818 1.00 23.72 278 ALA A CA 1
ATOM 1992 C C . ALA A 1 278 ? 6.737 14.416 13.020 1.00 23.72 278 ALA A C 1
ATOM 1994 O O . ALA A 1 278 ? 5.929 14.492 12.092 1.00 23.72 278 ALA A O 1
ATOM 1995 N N . GLN A 1 279 ? 7.323 13.271 13.367 1.00 32.00 279 GLN A N 1
ATOM 1996 C CA . GLN A 1 279 ? 6.920 11.951 12.898 1.00 32.00 279 GLN A CA 1
ATOM 1997 C C . GLN A 1 279 ? 5.667 11.530 13.668 1.00 32.00 279 GLN A C 1
ATOM 1999 O O . GLN A 1 279 ? 5.683 11.443 14.892 1.00 32.00 279 GLN A O 1
ATOM 2004 N N . TRP A 1 280 ? 4.584 11.239 12.951 1.00 24.28 280 TRP A N 1
ATOM 2005 C CA . TRP A 1 280 ? 3.502 10.427 13.498 1.00 24.28 280 TRP A CA 1
ATOM 2006 C C . TRP A 1 280 ? 3.982 8.977 13.443 1.00 24.28 280 TRP A C 1
ATOM 2008 O O . TRP A 1 280 ? 3.987 8.362 12.378 1.00 24.28 280 TRP A O 1
ATOM 2018 N N . ALA A 1 281 ? 4.501 8.484 14.563 1.00 25.45 281 ALA A N 1
ATOM 2019 C CA . ALA A 1 281 ? 4.895 7.096 14.735 1.00 25.45 281 ALA A CA 1
ATOM 2020 C C . ALA A 1 281 ? 3.722 6.368 15.382 1.00 25.45 281 ALA A C 1
ATOM 2022 O O . ALA A 1 281 ? 3.438 6.680 16.533 1.00 25.45 281 ALA A O 1
ATOM 2023 N N . LEU A 1 282 ? 3.062 5.471 14.642 1.00 29.62 282 LEU A N 1
ATOM 2024 C CA . LEU A 1 282 ? 2.164 4.419 15.128 1.00 29.62 282 LEU A CA 1
ATOM 2025 C C . LEU A 1 282 ? 2.279 3.202 14.214 1.00 29.62 282 LEU A C 1
ATOM 2027 O O . LEU A 1 282 ? 2.265 3.419 12.979 1.00 29.62 282 LEU A O 1
#

Secondary structure (DSSP, 8-state):
-----PPPPBPPPPPPTT-EEEEE-SSB-----HHHHHHHHHTTT-EEEE-GGGG--BTTBSS-HHHHHHHHHHHHH-TT--EEEES--SS-GGGGGGG--HHHHHHS---EEE-GGGHHHHHHHHHHH-B--EE---IIIIITTTPPTTHHHHHHHHHTT-S-TT---PPPGGG----SS---B-S----S-HHHHHHHTTSTTS---TT------------PPP--------------------------------B--SSS-B-------SS-------

pLDDT: mean 75.85, std 28.96, range [20.89, 98.88]

Radius of gyration: 22.44 Å; Cα contacts (8 Å, |Δi|>4): 477; chains: 1; bounding box: 55×74×47 Å

Mean predicted aligned error: 13.04 Å

Nearest PDB structures (foldsee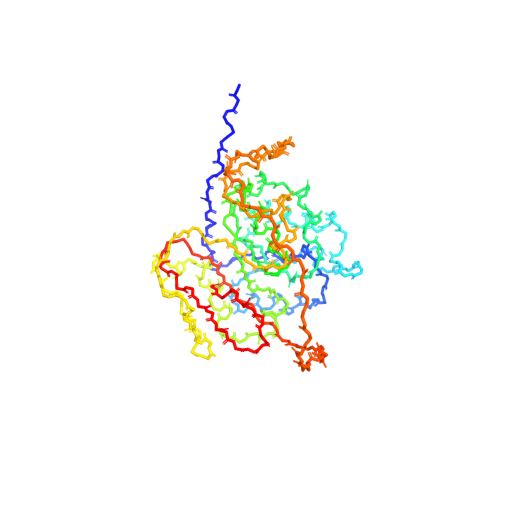k):
  3t5m-assembly1_B  TM=9.034E-01  e=1.491E-13  Bacillus anthracis str. Ames
  4mi1-assembly1_A  TM=9.075E-01  e=4.266E-13  Bacillus anthracis str. Ames
  3tyx-assembly1_B  TM=8.558E-01  e=2.031E-13  Bacillus anthracis str. Ames
  3sr3-assembly1_A  TM=8.601E-01  e=5.463E-13  Bacillus anthracis str. Ames
  3tlz-assembly1_B  TM=8.061E-01  e=4.266E-13  Escherichia coli

Sequence (282 aa):
MNCVETAQPSLPAALPANACFAIVAPAGAARLDTHKVSQWFVDRGYRCRIYPGALQAQGYLAGPDQQRLQDLHDAFADPAIDAILCMRGGYGSMRLLDQLDFELIRHNPKPLIGYSDITALHTAIYRHSGLVTFHGGMLNADLLGAKLPPTESSLLAQLGGHVRTGEQIVHPADHALSSVLPGVASGPLLGGNLSMLGASMGTLAEPGHPGLHPVHRGRQRAVVPGGPAADPVALGGQAGGDQGRAGGGLCRDYHSGVGAVAGGHLCAAGSAGVGGMAQWAL

Foldseek 3Di:
DDPPPFAAADEADFADQAAEEEEAALAFADDDDVVLVQVLQVVSNYGYDYAQLNHAHDPGGSDDNVRRLVSVLCLQQDPSHQAYAYQAHHGHNLVNLVVHDLVSCLVRAHEYEEADNCLLVQQLSCAANSHHYKDADHCHCDSVVPPDPDRPVVVSCVSNVVDAAADDDDDDPVDDFAAPDDDWDADADRDGHPVNQVVCPPHSSNHDHGRDDPPPPDPDDPPDDDDDDDDDDDDDDDDDDDDDDDDDDDDDDDDAHMDDDHHHIDGDGDDPDDDDDDHPHD